Protein AF-A0A2D6G678-F1 (afdb_monomer)

Sequence (281 aa):
MALAVTLPACSANSNGAAYTAGRAMGIPDATLNKGVDDNGKLDPGFGRDLFTDFPDVKPPVHYKREVEDSPGSDAPGAEQSAAPSDLPNEPKGDDAGIGDAPGSKSADLAPEEKIKEQFMNDLAQPGDEADEILLKRPGDWTEDEMAEVMRTEVYRRPDDQIGGFSNDQVTRWHEAAYGAQGRPPPVQPKPGPDLDQPLSGIADALTERSDQRDKRHAVMDLQSSINALPSERGGDGEGFVPTLAVDGDLGPKTRFAVKKAVTGFGLPTLMGTLERQFGYG

pLDDT: mean 72.69, std 20.06, range [30.58, 96.94]

Radius of gyration: 29.6 Å; Cα contacts (8 Å, |Δi|>4): 230; chains: 1; bounding box: 75×71×82 Å

Secondary structure (DSSP, 8-state):
-----PPPP----THHHHHHHHHHTT--HHHHGGGB-TTSPBPTTTTTSTTS-----PPPP-------------------------------------------S-SS--HHHHHHHHHHHHHHS---HHHHHHTS-GGG--HHHHHHHHHSTTTT-TTSHHHHHHHHHHHHHHHHHHTTTSS---PPPPPPP--HHHHHHHHHHHHHHHHHH-HHHHHHHHHHHHHTS-----TT-TT--PPPP-SS---HHHHHHHHHHHHHH-HHHHHHHHHHHHT--

Structure (mmCIF, N/CA/C/O backbone):
data_AF-A0A2D6G678-F1
#
_entry.id   AF-A0A2D6G678-F1
#
loop_
_atom_site.group_PDB
_atom_site.id
_atom_site.type_symbol
_atom_site.label_atom_id
_atom_site.label_alt_id
_atom_site.label_comp_id
_atom_site.label_asym_id
_atom_site.label_entity_id
_atom_site.label_seq_id
_atom_site.pdbx_PDB_ins_code
_atom_site.Cartn_x
_atom_site.Cartn_y
_atom_site.Cartn_z
_atom_site.occupancy
_atom_site.B_iso_or_equiv
_atom_site.auth_seq_id
_atom_site.auth_comp_id
_atom_site.auth_asym_id
_atom_site.auth_atom_id
_atom_site.pdbx_PDB_model_num
ATOM 1 N N . MET A 1 1 ? -52.872 21.459 -31.369 1.00 38.72 1 MET A N 1
ATOM 2 C CA . MET A 1 1 ? -51.512 21.976 -31.110 1.00 38.72 1 MET A CA 1
ATOM 3 C C . MET A 1 1 ? -50.657 20.801 -30.676 1.00 38.72 1 MET A C 1
ATOM 5 O O . MET A 1 1 ? -50.936 20.242 -29.627 1.00 38.72 1 MET A O 1
ATOM 9 N N . ALA A 1 2 ? -49.713 20.371 -31.512 1.00 31.39 2 ALA A N 1
ATOM 10 C CA . ALA A 1 2 ? -48.783 19.283 -31.217 1.00 31.39 2 ALA A CA 1
ATOM 11 C C . ALA A 1 2 ? -47.360 19.860 -31.229 1.00 31.39 2 ALA A C 1
ATOM 13 O O . ALA A 1 2 ? -46.981 20.518 -32.196 1.00 31.39 2 ALA A O 1
ATOM 14 N N . LEU A 1 3 ? -46.621 19.665 -30.137 1.00 37.38 3 LEU A N 1
ATOM 15 C CA . LEU A 1 3 ? -45.225 20.071 -29.981 1.00 37.38 3 LEU A CA 1
ATOM 16 C C . LEU A 1 3 ? -44.331 18.902 -30.404 1.00 37.38 3 LEU A C 1
ATOM 18 O O . LEU A 1 3 ? -44.379 17.835 -29.797 1.00 37.38 3 LEU A O 1
ATOM 22 N N . ALA A 1 4 ? -43.541 19.107 -31.456 1.00 32.69 4 ALA A N 1
ATOM 23 C CA . ALA A 1 4 ? -42.479 18.199 -31.866 1.00 32.69 4 ALA A CA 1
ATOM 24 C C . ALA A 1 4 ? -41.212 18.513 -31.057 1.00 32.69 4 ALA A C 1
ATOM 26 O O . ALA A 1 4 ? -40.761 19.658 -31.034 1.00 32.69 4 ALA A O 1
ATOM 27 N N . VAL A 1 5 ? -40.653 17.500 -30.395 1.00 34.28 5 VAL A N 1
ATOM 28 C CA . VAL A 1 5 ? -39.354 17.566 -29.714 1.00 34.28 5 VAL A CA 1
ATOM 29 C C . VAL A 1 5 ? -38.345 16.820 -30.579 1.00 34.28 5 VAL A C 1
ATOM 31 O O . VAL A 1 5 ? -38.478 15.618 -30.799 1.00 34.28 5 VAL A O 1
ATOM 34 N N . THR A 1 6 ? -37.352 17.544 -31.086 1.00 36.69 6 THR A N 1
ATOM 35 C CA . THR A 1 6 ? -36.230 17.000 -31.859 1.00 36.69 6 THR A CA 1
ATOM 36 C C . THR A 1 6 ? -35.061 16.747 -30.906 1.00 36.69 6 THR A C 1
ATOM 38 O O . THR A 1 6 ? -34.632 17.668 -30.214 1.00 36.69 6 THR A O 1
ATOM 41 N N . LEU A 1 7 ? -34.539 15.518 -30.859 1.00 31.36 7 LEU A N 1
ATOM 42 C CA . LEU A 1 7 ? -33.310 15.184 -30.126 1.00 31.36 7 LEU A CA 1
ATOM 43 C C . LEU A 1 7 ? -32.080 15.321 -31.047 1.00 31.36 7 LEU A C 1
ATOM 45 O O . LEU A 1 7 ? -32.184 14.987 -32.230 1.00 31.36 7 LEU A O 1
ATOM 49 N N . PRO A 1 8 ? -30.918 15.780 -30.543 1.00 35.69 8 PRO A N 1
ATOM 50 C CA . PRO A 1 8 ? -29.692 15.856 -31.329 1.00 35.69 8 PRO A CA 1
ATOM 51 C C . PRO A 1 8 ? -29.017 14.482 -31.461 1.00 35.69 8 PRO A C 1
ATOM 53 O O . PRO A 1 8 ? -28.915 13.723 -30.498 1.00 35.69 8 PRO A O 1
ATOM 56 N N . ALA A 1 9 ? -28.522 14.181 -32.662 1.00 36.12 9 ALA A N 1
ATOM 57 C CA . ALA A 1 9 ? -27.697 13.010 -32.936 1.00 36.12 9 ALA A CA 1
ATOM 58 C C . ALA A 1 9 ? -26.248 13.255 -32.476 1.00 36.12 9 ALA A C 1
ATOM 60 O O . ALA A 1 9 ? -25.588 14.179 -32.951 1.00 36.12 9 ALA A O 1
ATOM 61 N N . CYS A 1 10 ? -25.734 12.412 -31.578 1.00 30.58 10 CYS A N 1
ATOM 62 C CA . CYS A 1 10 ? -24.304 12.342 -31.280 1.00 30.58 10 CYS A CA 1
ATOM 63 C C . CYS A 1 10 ? -23.575 11.630 -32.432 1.00 30.58 10 CYS A C 1
ATOM 65 O O . CYS A 1 10 ? -23.729 10.427 -32.625 1.00 30.58 10 CYS A O 1
ATOM 67 N N . SER A 1 11 ? -22.772 12.376 -33.190 1.00 37.56 11 SER A N 1
ATOM 68 C CA . SER A 1 11 ? -21.816 11.841 -34.165 1.00 37.56 11 SER A CA 1
ATOM 69 C C . SER A 1 11 ? -20.514 11.484 -33.443 1.00 37.56 11 SER A C 1
ATOM 71 O O . SER A 1 11 ? -19.771 12.378 -33.040 1.00 37.56 11 SER A O 1
ATOM 73 N N . ALA A 1 12 ? -20.224 10.193 -33.271 1.00 43.66 12 ALA A N 1
ATOM 74 C CA . ALA A 1 12 ? -18.926 9.737 -32.776 1.00 43.66 12 ALA A CA 1
ATOM 75 C C . ALA A 1 12 ? -17.840 10.020 -33.831 1.00 43.66 12 ALA A C 1
ATOM 77 O O . ALA A 1 12 ? -17.931 9.567 -34.970 1.00 43.66 12 ALA A O 1
ATOM 78 N N . ASN A 1 13 ? -16.828 10.804 -33.457 1.00 45.62 13 ASN A N 1
ATOM 79 C CA . ASN A 1 13 ? -15.731 11.197 -34.336 1.00 45.62 13 ASN A CA 1
ATOM 80 C C . ASN A 1 13 ? -14.738 10.028 -34.494 1.00 45.62 13 ASN A C 1
ATOM 82 O O . ASN A 1 13 ? -13.896 9.793 -33.628 1.00 45.62 13 ASN A O 1
ATOM 86 N N . SER A 1 14 ? -14.842 9.285 -35.597 1.00 48.31 14 SER A N 1
ATOM 87 C CA . SER A 1 14 ? -14.018 8.108 -35.926 1.00 48.31 14 SER A CA 1
ATOM 88 C C . SER A 1 14 ? -12.518 8.399 -36.072 1.00 48.31 14 SER A C 1
ATOM 90 O O . SER A 1 14 ? -11.710 7.473 -36.069 1.00 48.31 14 SER A O 1
ATOM 92 N N . ASN A 1 15 ? -12.127 9.672 -36.169 1.00 52.91 15 ASN A N 1
ATOM 93 C CA . ASN A 1 15 ? -10.742 10.074 -36.422 1.00 52.91 15 ASN A CA 1
ATOM 94 C C . ASN A 1 15 ? -9.839 9.932 -35.185 1.00 52.91 15 ASN A C 1
ATOM 96 O O . ASN A 1 15 ? -8.632 9.748 -35.327 1.00 52.91 15 ASN A O 1
ATOM 100 N N . GLY A 1 16 ? -10.410 9.955 -33.973 1.00 55.78 16 GLY A N 1
ATOM 101 C CA . GLY A 1 16 ? -9.638 9.791 -32.736 1.00 55.78 16 GLY A CA 1
ATOM 102 C C . GLY A 1 16 ? -9.052 8.385 -32.583 1.00 55.78 16 GLY A C 1
ATOM 103 O O . GLY A 1 16 ? -7.885 8.239 -32.235 1.00 55.78 16 GLY A O 1
ATOM 104 N N . ALA A 1 17 ? -9.826 7.350 -32.921 1.00 55.97 17 ALA A N 1
ATOM 105 C CA . ALA A 1 17 ? -9.429 5.957 -32.711 1.00 55.97 17 ALA A CA 1
ATOM 106 C C . ALA A 1 17 ? -8.223 5.536 -33.572 1.00 55.97 17 ALA A C 1
ATOM 108 O O . ALA A 1 17 ? -7.348 4.813 -33.097 1.00 55.97 17 ALA A O 1
ATOM 109 N N . ALA A 1 18 ? -8.142 6.023 -34.815 1.00 59.16 18 ALA A N 1
ATOM 110 C CA . ALA A 1 18 ? -7.024 5.726 -35.712 1.00 59.16 18 ALA A CA 1
ATOM 111 C C . ALA A 1 18 ? -5.713 6.378 -35.238 1.00 59.16 18 ALA A C 1
ATOM 113 O O . ALA A 1 18 ? -4.657 5.747 -35.284 1.00 59.16 18 ALA A O 1
ATOM 114 N N . TYR A 1 19 ? -5.786 7.607 -34.714 1.00 63.94 19 TYR A N 1
ATOM 115 C CA . TYR A 1 19 ? -4.624 8.307 -34.163 1.00 63.94 19 TYR A CA 1
ATOM 116 C C . TYR A 1 19 ? -4.101 7.614 -32.896 1.00 63.94 19 TYR A C 1
ATOM 118 O O . TYR A 1 19 ? -2.897 7.397 -32.748 1.00 63.94 19 TYR A O 1
ATOM 126 N N . THR A 1 20 ? -5.004 7.197 -32.001 1.00 63.66 20 THR A N 1
ATOM 127 C CA . THR A 1 20 ? -4.637 6.469 -30.777 1.00 63.66 20 THR A CA 1
ATOM 128 C C . THR A 1 20 ? -3.994 5.115 -31.089 1.00 63.66 20 THR A C 1
ATOM 130 O O . THR A 1 20 ? -2.982 4.772 -30.481 1.00 63.66 20 THR A O 1
ATOM 133 N N . ALA A 1 21 ? -4.517 4.375 -32.074 1.00 61.03 21 ALA A N 1
ATOM 134 C CA . ALA A 1 21 ? -3.940 3.100 -32.504 1.00 61.03 21 ALA A CA 1
ATOM 135 C C . ALA A 1 21 ? -2.549 3.268 -33.145 1.00 61.03 21 ALA A C 1
ATOM 137 O O . ALA A 1 21 ? -1.639 2.499 -32.845 1.00 61.03 21 ALA A O 1
ATOM 138 N N . GLY A 1 22 ? -2.351 4.296 -33.979 1.00 64.75 22 GLY A N 1
ATOM 139 C CA . GLY A 1 22 ? -1.050 4.587 -34.593 1.00 64.75 22 GLY A CA 1
ATOM 140 C C . GLY A 1 22 ? 0.033 4.934 -33.568 1.00 64.75 22 GLY A C 1
ATOM 141 O O . GLY A 1 22 ? 1.159 4.442 -33.660 1.00 64.75 22 GLY A O 1
ATOM 142 N N . ARG A 1 23 ? -0.327 5.707 -32.536 1.00 66.31 23 ARG A N 1
ATOM 143 C CA . ARG A 1 23 ? 0.578 6.046 -31.430 1.00 66.31 23 ARG A CA 1
ATOM 144 C C . ARG A 1 23 ? 0.931 4.828 -30.570 1.00 66.31 23 ARG A C 1
ATOM 146 O O . ARG A 1 23 ? 2.084 4.685 -30.178 1.00 66.31 23 ARG A O 1
ATOM 153 N N . ALA A 1 24 ? -0.025 3.927 -30.334 1.00 62.06 24 ALA A N 1
ATOM 154 C CA . ALA A 1 24 ? 0.215 2.673 -29.615 1.00 62.06 24 ALA A CA 1
ATOM 155 C C . ALA A 1 24 ? 1.164 1.715 -30.366 1.00 62.06 24 ALA A C 1
ATOM 157 O O . ALA A 1 24 ? 1.817 0.888 -29.740 1.00 62.06 24 ALA A O 1
ATOM 158 N N . MET A 1 25 ? 1.282 1.850 -31.693 1.00 64.19 25 MET A N 1
ATOM 159 C CA . MET A 1 25 ? 2.209 1.072 -32.528 1.00 64.19 25 MET A CA 1
ATOM 160 C C . MET A 1 25 ? 3.576 1.753 -32.738 1.00 64.19 25 MET A C 1
ATOM 162 O O . MET A 1 25 ? 4.375 1.283 -33.544 1.00 64.19 25 MET A O 1
ATOM 166 N N . GLY A 1 26 ? 3.860 2.864 -32.044 1.00 64.31 26 GLY A N 1
ATOM 167 C CA . GLY A 1 26 ? 5.152 3.558 -32.128 1.00 64.31 26 GLY A CA 1
ATOM 168 C C . GLY A 1 26 ? 5.381 4.334 -33.430 1.00 64.31 26 GLY A C 1
ATOM 169 O O . GLY A 1 26 ? 6.523 4.656 -33.758 1.00 64.31 26 GLY A O 1
ATOM 170 N N . ILE A 1 27 ? 4.321 4.647 -34.185 1.00 65.25 27 ILE A N 1
ATOM 171 C CA . ILE A 1 27 ? 4.431 5.454 -35.406 1.00 65.25 27 ILE A CA 1
ATOM 172 C C . ILE A 1 27 ? 4.728 6.913 -35.007 1.00 65.25 27 ILE A C 1
ATOM 174 O O . ILE A 1 27 ? 3.962 7.487 -34.230 1.00 65.25 27 ILE A O 1
ATOM 178 N N . PRO A 1 28 ? 5.800 7.548 -35.525 1.00 70.31 28 PRO A N 1
ATOM 179 C CA . PRO A 1 28 ? 6.126 8.936 -35.199 1.00 70.31 28 PRO A CA 1
ATOM 180 C C . PRO A 1 28 ? 4.985 9.899 -35.563 1.00 70.31 28 PRO A C 1
ATOM 182 O O . PRO A 1 28 ? 4.409 9.788 -36.647 1.00 70.31 28 PRO A O 1
ATOM 185 N N . ASP A 1 29 ? 4.715 10.904 -34.721 1.00 65.19 29 ASP A N 1
ATOM 186 C CA . ASP A 1 29 ? 3.636 11.893 -34.937 1.00 65.19 29 ASP A CA 1
ATOM 187 C C . ASP A 1 29 ? 3.754 12.627 -36.289 1.00 65.19 29 ASP A C 1
ATOM 189 O O . ASP A 1 29 ? 2.755 12.948 -36.935 1.00 65.19 29 ASP A O 1
ATOM 193 N N . ALA A 1 30 ? 4.982 12.835 -36.778 1.00 66.94 30 ALA A N 1
ATOM 194 C CA . ALA A 1 30 ? 5.241 13.433 -38.090 1.00 66.94 30 ALA A CA 1
ATOM 195 C C . ALA A 1 30 ? 4.726 12.576 -39.264 1.00 66.94 30 ALA A C 1
ATOM 197 O O . ALA A 1 30 ? 4.473 13.102 -40.347 1.00 66.94 30 ALA A O 1
ATOM 198 N N . THR A 1 31 ? 4.572 11.267 -39.060 1.00 66.56 31 THR A N 1
ATOM 199 C CA . THR A 1 31 ? 4.030 10.324 -40.044 1.00 66.56 31 THR A CA 1
ATOM 200 C C . THR A 1 31 ? 2.507 10.264 -39.953 1.00 66.56 31 THR A C 1
ATOM 202 O O . THR A 1 31 ? 1.848 10.207 -40.984 1.00 66.56 31 THR A O 1
ATOM 205 N N . LEU A 1 32 ? 1.932 10.367 -38.748 1.00 62.81 32 LEU A N 1
ATOM 206 C CA . LEU A 1 32 ? 0.476 10.403 -38.547 1.00 62.81 32 LEU A CA 1
ATOM 207 C C . LEU A 1 32 ? -0.163 11.677 -39.127 1.00 62.81 32 LEU A C 1
ATOM 209 O O . LEU A 1 32 ? -1.260 11.619 -39.677 1.00 62.81 32 LEU A O 1
ATOM 213 N N . ASN A 1 33 ? 0.551 12.807 -39.092 1.00 63.34 33 ASN A N 1
ATOM 214 C CA . ASN A 1 33 ? 0.067 14.082 -39.633 1.00 63.34 33 ASN A CA 1
ATOM 215 C C . ASN A 1 33 ? 0.183 14.219 -41.161 1.00 63.34 33 ASN A C 1
ATOM 217 O O . ASN A 1 33 ? -0.388 15.146 -41.725 1.00 63.34 33 ASN A O 1
ATOM 221 N N . LYS A 1 34 ? 0.887 13.315 -41.857 1.00 66.56 34 LYS A N 1
ATOM 222 C CA . LYS A 1 34 ? 0.997 13.360 -43.329 1.00 66.56 34 LYS A CA 1
ATOM 223 C C . LYS A 1 34 ? -0.244 12.844 -44.060 1.00 66.56 34 LYS A C 1
ATOM 225 O O . LYS A 1 34 ? -0.344 13.042 -45.265 1.00 66.56 34 LYS A O 1
ATOM 230 N N . GLY A 1 35 ? -1.155 12.177 -43.353 1.00 60.53 35 GLY A N 1
ATOM 231 C CA . GLY A 1 35 ? -2.362 11.589 -43.936 1.00 60.53 35 GLY A CA 1
ATOM 232 C C . GLY A 1 35 ? -3.621 12.426 -43.770 1.00 60.53 35 GLY A C 1
ATOM 233 O O . GLY A 1 35 ? -4.685 11.958 -44.159 1.00 60.53 35 GLY A O 1
ATOM 234 N N . VAL A 1 36 ? -3.530 13.614 -43.170 1.00 68.25 36 VAL A N 1
ATOM 235 C CA . VAL A 1 36 ? -4.676 14.480 -42.875 1.00 68.25 36 VAL A CA 1
ATOM 236 C C . VAL A 1 36 ? -4.576 15.724 -43.753 1.00 68.25 36 VAL A C 1
ATOM 238 O O . VAL A 1 36 ? -3.570 16.427 -43.702 1.00 68.25 36 VAL A O 1
ATOM 241 N N . ASP A 1 37 ? -5.589 15.973 -44.583 1.00 74.94 37 ASP A N 1
ATOM 242 C CA . ASP A 1 37 ? -5.651 17.179 -45.410 1.00 74.94 37 ASP A CA 1
ATOM 243 C C . ASP A 1 37 ? -5.859 18.447 -44.558 1.00 74.94 37 ASP A C 1
ATOM 245 O O . ASP A 1 37 ? -6.174 18.384 -43.366 1.00 74.94 37 ASP A O 1
ATOM 249 N N . ASP A 1 38 ? -5.737 19.622 -45.180 1.00 73.62 38 ASP A N 1
ATOM 250 C CA . ASP A 1 38 ? -5.915 20.922 -44.509 1.00 73.62 38 ASP A CA 1
ATOM 251 C C . ASP A 1 38 ? -7.322 21.115 -43.896 1.00 73.62 38 ASP A C 1
ATOM 253 O O . ASP A 1 38 ? -7.557 22.069 -43.153 1.00 73.62 38 ASP A O 1
ATOM 257 N N . ASN A 1 39 ? -8.270 20.211 -44.180 1.00 69.00 39 ASN A N 1
ATOM 258 C CA . ASN A 1 39 ? -9.626 20.206 -43.635 1.00 69.00 39 ASN A CA 1
ATOM 259 C C . ASN A 1 39 ? -9.836 19.139 -42.544 1.00 69.00 39 ASN A C 1
ATOM 261 O O . ASN A 1 39 ? -10.973 18.920 -42.113 1.00 69.00 39 ASN A O 1
ATOM 265 N N . GLY A 1 40 ? -8.778 18.464 -42.087 1.00 69.75 40 GLY A N 1
ATOM 266 C CA . GLY A 1 40 ? -8.872 17.455 -41.035 1.00 69.75 40 GLY A CA 1
ATOM 267 C C . GLY A 1 40 ? -9.424 16.103 -41.504 1.00 69.75 40 GLY A C 1
ATOM 268 O O . GLY A 1 40 ? -9.836 15.297 -40.663 1.00 69.75 40 GLY A O 1
ATOM 269 N N . LYS A 1 41 ? -9.480 15.840 -42.817 1.00 66.38 41 LYS A N 1
ATOM 270 C CA . LYS A 1 41 ? -9.926 14.554 -43.369 1.00 66.38 41 LYS A CA 1
ATOM 271 C C . LYS A 1 41 ? -8.739 13.673 -43.731 1.00 66.38 41 LYS A C 1
ATOM 273 O O . LYS A 1 41 ? -7.777 14.121 -44.343 1.00 66.38 41 LYS A O 1
ATOM 278 N N . LEU A 1 42 ? -8.844 12.398 -43.363 1.00 60.94 42 LEU A N 1
ATOM 279 C CA . LEU A 1 42 ? -7.873 11.381 -43.749 1.00 60.94 42 LEU A CA 1
ATOM 280 C C . LEU A 1 42 ? -7.946 11.133 -45.261 1.00 60.94 42 LEU A C 1
ATOM 282 O O . LEU A 1 42 ? -9.030 10.864 -45.787 1.00 60.94 42 LEU A O 1
ATOM 286 N N . ASP A 1 43 ? -6.802 11.203 -45.940 1.00 66.88 43 ASP A N 1
ATOM 287 C CA . ASP A 1 43 ? -6.674 10.825 -47.345 1.00 66.88 43 ASP A CA 1
ATOM 288 C C . ASP A 1 43 ? -6.986 9.318 -47.489 1.00 66.88 43 ASP A C 1
ATOM 290 O O . ASP A 1 43 ? -6.315 8.485 -46.865 1.00 66.88 43 ASP A O 1
ATOM 294 N N . PRO A 1 44 ? -7.993 8.921 -48.292 1.00 61.06 44 PRO A N 1
ATOM 295 C CA . PRO A 1 44 ? -8.363 7.518 -48.475 1.00 61.06 44 PRO A CA 1
ATOM 296 C C . PRO A 1 44 ? -7.254 6.651 -49.108 1.00 61.06 44 PRO A C 1
ATOM 298 O O . PRO A 1 44 ? -7.382 5.426 -49.118 1.00 61.06 44 PRO A O 1
ATOM 301 N N . GLY A 1 45 ? -6.168 7.245 -49.619 1.00 59.66 45 GLY A N 1
ATOM 302 C CA . GLY A 1 45 ? -4.988 6.538 -50.123 1.00 59.66 45 GLY A CA 1
ATOM 303 C C . GLY A 1 45 ? -3.950 6.146 -49.062 1.00 59.66 45 GLY A C 1
ATOM 304 O O . GLY A 1 45 ? -3.134 5.261 -49.317 1.00 59.66 45 GLY A O 1
ATOM 305 N N . PHE A 1 46 ? -3.995 6.727 -47.856 1.00 61.69 46 PHE A N 1
ATOM 306 C CA . PHE A 1 46 ? -2.878 6.691 -46.896 1.00 61.69 46 PHE A CA 1
ATOM 307 C C . PHE A 1 46 ? -2.546 5.293 -46.323 1.00 61.69 46 PHE A C 1
ATOM 309 O O . PHE A 1 46 ? -1.483 5.089 -45.747 1.00 61.69 46 PHE A O 1
ATOM 316 N N . GLY A 1 47 ? -3.422 4.297 -46.502 1.00 54.84 47 GLY A N 1
ATOM 317 C CA . GLY A 1 47 ? -3.211 2.929 -46.010 1.00 54.84 47 GLY A CA 1
ATOM 318 C C . GLY A 1 47 ? -2.565 1.945 -46.995 1.00 54.84 47 GLY A C 1
ATOM 319 O O . GLY A 1 47 ? -2.174 0.861 -46.568 1.00 54.84 47 GLY A O 1
ATOM 320 N N . ARG A 1 48 ? -2.471 2.262 -48.298 1.00 52.12 48 ARG A N 1
ATOM 321 C CA . ARG A 1 48 ? -1.990 1.287 -49.306 1.00 52.12 48 ARG A CA 1
ATOM 322 C C . ARG A 1 48 ? -0.473 1.270 -49.484 1.00 52.12 48 ARG A C 1
ATOM 324 O O . ARG A 1 48 ? 0.059 0.202 -49.767 1.00 52.12 48 ARG A O 1
ATOM 331 N N . ASP A 1 49 ? 0.205 2.387 -49.240 1.00 52.66 49 ASP A N 1
ATOM 332 C CA . ASP A 1 49 ? 1.643 2.514 -49.528 1.00 52.66 49 ASP A CA 1
ATOM 333 C C . ASP A 1 49 ? 2.540 2.212 -48.309 1.00 52.66 49 ASP A C 1
ATOM 335 O O . ASP A 1 49 ? 3.739 1.991 -48.447 1.00 52.66 49 ASP A O 1
ATOM 339 N N . LEU A 1 50 ? 1.964 2.123 -47.103 1.00 55.66 50 LEU A N 1
ATOM 340 C CA . LEU A 1 50 ? 2.698 1.843 -45.857 1.00 55.66 50 LEU A CA 1
ATOM 341 C C . LEU A 1 50 ? 3.152 0.376 -45.711 1.00 55.66 50 LEU A C 1
ATOM 343 O O . LEU A 1 50 ? 3.955 0.074 -44.832 1.00 55.66 50 LEU A O 1
ATOM 347 N N . PHE A 1 51 ? 2.668 -0.529 -46.568 1.00 49.22 51 PHE A N 1
ATOM 348 C CA . PHE A 1 51 ? 2.967 -1.967 -46.502 1.00 49.22 51 PHE A CA 1
ATOM 349 C C . PHE A 1 51 ? 3.820 -2.500 -47.663 1.00 49.22 51 PHE A C 1
ATOM 351 O O . PHE A 1 51 ? 4.159 -3.682 -47.661 1.00 49.22 51 PHE A O 1
ATOM 358 N N . THR A 1 52 ? 4.189 -1.671 -48.644 1.00 48.78 52 THR A N 1
ATOM 359 C CA . THR A 1 52 ? 4.931 -2.123 -49.837 1.00 48.78 52 THR A CA 1
ATOM 360 C C . THR A 1 52 ? 6.448 -1.926 -49.773 1.00 48.78 52 THR A C 1
ATOM 362 O O . THR A 1 52 ? 7.145 -2.543 -50.571 1.00 48.78 52 THR A O 1
ATOM 365 N N . ASP A 1 53 ? 6.973 -1.170 -48.801 1.00 44.12 53 ASP A N 1
ATOM 366 C CA . ASP A 1 53 ? 8.396 -0.774 -48.748 1.00 44.12 53 ASP A CA 1
ATOM 367 C C . ASP A 1 53 ? 9.204 -1.370 -47.574 1.00 44.12 53 ASP A C 1
ATOM 369 O O . ASP A 1 53 ? 10.210 -0.805 -47.149 1.00 44.12 53 ASP A O 1
ATOM 373 N N . PHE A 1 54 ? 8.829 -2.548 -47.063 1.00 47.47 54 PHE A N 1
ATOM 374 C CA . PHE A 1 54 ? 9.698 -3.318 -46.157 1.00 47.47 54 PHE A CA 1
ATOM 375 C C . PHE A 1 54 ? 10.450 -4.422 -46.921 1.00 47.47 54 PHE A C 1
ATOM 377 O O . PHE A 1 54 ? 9.945 -5.545 -47.011 1.00 47.47 54 PHE A O 1
ATOM 384 N N . PRO A 1 55 ? 11.655 -4.171 -47.471 1.00 45.66 55 PRO A N 1
ATOM 385 C CA . PRO A 1 55 ? 12.510 -5.255 -47.929 1.00 45.66 55 PRO A CA 1
ATOM 386 C C . PRO A 1 55 ? 13.074 -6.017 -46.712 1.00 45.66 55 PRO A C 1
ATOM 388 O O . PRO A 1 55 ? 13.607 -5.421 -45.780 1.00 45.66 55 PRO A O 1
ATOM 391 N N . ASP A 1 56 ? 12.963 -7.347 -46.744 1.00 50.22 56 ASP A N 1
ATOM 392 C CA . ASP A 1 56 ? 13.702 -8.308 -45.903 1.00 50.22 56 ASP A CA 1
ATOM 393 C C . ASP A 1 56 ? 13.414 -8.387 -44.388 1.00 50.22 56 ASP A C 1
ATOM 395 O O . ASP A 1 56 ? 14.299 -8.714 -43.592 1.00 50.22 56 ASP A O 1
ATOM 399 N N . VAL A 1 57 ? 12.155 -8.265 -43.955 1.00 40.62 57 VAL A N 1
ATOM 400 C CA . VAL A 1 57 ? 11.767 -8.842 -42.651 1.00 40.62 57 VAL A CA 1
ATOM 401 C C . VAL A 1 57 ? 11.397 -10.312 -42.851 1.00 40.62 57 VAL A C 1
ATOM 403 O O . VAL A 1 57 ? 10.292 -10.644 -43.280 1.00 40.62 57 VAL A O 1
ATOM 406 N N . LYS A 1 58 ? 12.340 -11.219 -42.557 1.00 43.88 58 LYS A N 1
ATOM 407 C CA . LYS A 1 58 ? 12.053 -12.660 -42.482 1.00 43.88 58 LYS A CA 1
ATOM 408 C C . LYS A 1 58 ? 10.913 -12.892 -41.479 1.00 43.88 58 LYS A C 1
ATOM 410 O O . LYS A 1 58 ? 11.030 -12.429 -40.342 1.00 43.88 58 LYS A O 1
ATOM 415 N N . PRO A 1 59 ? 9.846 -13.619 -41.851 1.00 44.97 59 PRO A N 1
ATOM 416 C CA . PRO A 1 59 ? 8.780 -13.934 -40.913 1.00 44.97 59 PRO A CA 1
ATOM 417 C C . PRO A 1 59 ? 9.342 -14.757 -39.742 1.00 44.97 59 PRO A C 1
ATOM 419 O O . PRO A 1 59 ? 10.214 -15.609 -39.959 1.00 44.97 59 PRO A O 1
ATOM 422 N N . PRO A 1 60 ? 8.868 -14.526 -38.506 1.00 43.69 60 PRO A N 1
ATOM 423 C CA . PRO A 1 60 ? 9.269 -15.330 -37.367 1.00 43.69 60 PRO A CA 1
ATOM 424 C C . PRO A 1 60 ? 8.872 -16.788 -37.601 1.00 43.69 60 PRO A C 1
ATOM 426 O O . PRO A 1 60 ? 7.777 -17.109 -38.065 1.00 43.69 60 PRO A O 1
ATOM 429 N N . VAL A 1 61 ? 9.820 -17.668 -37.300 1.00 44.41 61 VAL A N 1
ATOM 430 C CA . VAL A 1 61 ? 9.710 -19.116 -37.428 1.00 44.41 61 VAL A CA 1
ATOM 431 C C . VAL A 1 61 ? 8.494 -19.582 -36.627 1.00 44.41 61 VAL A C 1
ATOM 433 O O . VAL A 1 61 ? 8.444 -19.415 -35.410 1.00 44.41 61 VAL A O 1
ATOM 436 N N . HIS A 1 62 ? 7.503 -20.155 -37.308 1.00 39.16 62 HIS A N 1
ATOM 437 C CA . HIS A 1 62 ? 6.409 -20.861 -36.656 1.00 39.16 62 HIS A CA 1
ATOM 438 C C . HIS A 1 62 ? 6.997 -21.979 -35.786 1.00 39.16 62 HIS A C 1
ATOM 440 O O . HIS A 1 62 ? 7.527 -22.960 -36.313 1.00 39.16 62 HIS A O 1
ATOM 446 N N . TYR A 1 63 ? 6.881 -21.859 -34.462 1.00 37.66 63 TYR A N 1
ATOM 447 C CA . TYR A 1 63 ? 7.034 -23.008 -33.580 1.00 37.66 63 TYR A CA 1
ATOM 448 C C . TYR A 1 63 ? 5.905 -23.988 -33.905 1.00 37.66 63 TYR A C 1
ATOM 450 O O . TYR A 1 63 ? 4.736 -23.753 -33.595 1.00 37.66 63 TYR A O 1
ATOM 458 N N . LYS A 1 64 ? 6.260 -25.083 -34.584 1.00 37.75 64 LYS A N 1
ATOM 459 C CA . LYS A 1 64 ? 5.424 -26.278 -34.658 1.00 37.75 64 LYS A CA 1
ATOM 460 C C . LYS A 1 64 ? 5.231 -26.774 -33.229 1.00 37.75 64 LYS A C 1
ATOM 462 O O . LYS A 1 64 ? 6.166 -27.264 -32.609 1.00 37.75 64 LYS A O 1
ATOM 467 N N . ARG A 1 65 ? 4.016 -26.618 -32.713 1.00 38.97 65 ARG A N 1
ATOM 468 C CA . ARG A 1 65 ? 3.548 -27.342 -31.536 1.00 38.97 65 ARG A CA 1
ATOM 469 C C . ARG A 1 65 ? 3.412 -28.802 -31.960 1.00 38.97 65 ARG A C 1
ATOM 471 O O . ARG A 1 65 ? 2.508 -29.130 -32.725 1.00 38.97 65 ARG A O 1
ATOM 478 N N . GLU A 1 66 ? 4.355 -29.638 -31.546 1.00 41.50 66 GLU A N 1
ATOM 479 C CA . GLU A 1 66 ? 4.194 -31.086 -31.611 1.00 41.50 66 GLU A CA 1
ATOM 480 C C . GLU A 1 66 ? 3.020 -31.445 -30.695 1.00 41.50 66 GLU A C 1
ATOM 482 O O . GLU A 1 66 ? 3.013 -31.152 -29.500 1.00 41.50 66 GLU A O 1
ATOM 487 N N . VAL A 1 67 ? 1.954 -31.948 -31.312 1.00 42.41 67 VAL A N 1
ATOM 488 C CA . VAL A 1 67 ? 0.815 -32.543 -30.626 1.00 42.41 67 VAL A CA 1
ATOM 489 C C . VAL A 1 67 ? 1.239 -33.980 -30.363 1.00 42.41 67 VAL A C 1
ATOM 491 O O . VAL A 1 67 ? 1.222 -34.794 -31.282 1.00 42.41 67 VAL A O 1
ATOM 494 N N . GLU A 1 68 ? 1.706 -34.267 -29.151 1.00 46.94 68 GLU A N 1
ATOM 495 C CA . GLU A 1 68 ? 1.890 -35.648 -28.716 1.00 46.94 68 GLU A CA 1
ATOM 496 C C . GLU A 1 68 ? 0.520 -36.259 -28.408 1.00 46.94 68 GLU A C 1
ATOM 498 O O . GLU A 1 68 ? -0.245 -35.770 -27.571 1.00 46.94 68 GLU A O 1
ATOM 503 N N . ASP A 1 69 ? 0.224 -37.324 -29.149 1.00 42.66 69 ASP A N 1
ATOM 504 C CA . ASP A 1 69 ? -0.903 -38.226 -28.971 1.00 42.66 69 ASP A CA 1
ATOM 505 C C . ASP A 1 69 ? -0.947 -38.770 -27.534 1.00 42.66 69 ASP A C 1
ATOM 507 O O . ASP A 1 69 ? -0.072 -39.524 -27.110 1.00 42.66 69 ASP A O 1
ATOM 511 N N . SER A 1 70 ? -2.008 -38.442 -26.791 1.00 42.28 70 SER A N 1
ATOM 512 C CA . SER A 1 70 ? -2.388 -39.191 -25.588 1.00 42.28 70 SER A CA 1
ATOM 513 C C . SER A 1 70 ? -3.379 -40.294 -25.977 1.00 42.28 70 SER A C 1
ATOM 515 O O . SER A 1 70 ? -4.485 -39.973 -26.423 1.00 42.28 70 SER A O 1
ATOM 517 N N . PRO A 1 71 ? -3.029 -41.586 -25.829 1.00 51.31 71 PRO A N 1
ATOM 518 C CA . PRO A 1 71 ? -3.967 -42.678 -26.043 1.00 51.31 71 PRO A CA 1
ATOM 519 C C . PRO A 1 71 ? -4.957 -42.762 -24.875 1.00 51.31 71 PRO A C 1
ATOM 521 O O . PRO A 1 71 ? -4.619 -42.512 -23.719 1.00 51.31 71 PRO A O 1
ATOM 524 N N . GLY A 1 72 ? -6.205 -43.067 -25.222 1.00 39.78 72 GLY A N 1
ATOM 525 C CA . GLY A 1 72 ? -7.348 -43.002 -24.326 1.00 39.78 72 GLY A CA 1
ATOM 526 C C . GLY A 1 72 ? -7.548 -44.196 -23.395 1.00 39.78 72 GLY A C 1
ATOM 527 O O . GLY A 1 72 ? -6.832 -45.191 -23.447 1.00 39.78 72 GLY A O 1
ATOM 528 N N . SER A 1 73 ? -8.640 -44.039 -22.642 1.00 45.09 73 SER A N 1
ATOM 529 C CA . SER A 1 73 ? -9.516 -45.066 -22.065 1.00 45.09 73 SER A CA 1
ATOM 530 C C . SER A 1 73 ? -8.936 -45.946 -20.957 1.00 45.09 73 SER A C 1
ATOM 532 O O . SER A 1 73 ? -8.093 -46.795 -21.196 1.00 45.09 73 SER A O 1
ATOM 534 N N . ASP A 1 74 ? -9.466 -45.804 -19.739 1.00 40.09 74 ASP A N 1
ATOM 535 C CA . ASP A 1 74 ? -10.424 -46.783 -19.199 1.00 40.09 74 ASP A CA 1
ATOM 536 C C . ASP A 1 74 ? -10.830 -46.422 -17.761 1.00 40.09 74 ASP A C 1
ATOM 538 O O . ASP A 1 74 ? -10.006 -46.285 -16.859 1.00 40.09 74 ASP A O 1
ATOM 542 N N . ALA A 1 75 ? -12.140 -46.288 -17.552 1.00 44.44 75 ALA A N 1
ATOM 543 C CA . ALA A 1 75 ? -12.765 -46.423 -16.240 1.00 44.44 75 ALA A CA 1
ATOM 544 C C . ALA A 1 75 ? -13.086 -47.909 -16.011 1.00 44.44 75 ALA A C 1
ATOM 546 O O . ALA A 1 75 ? -13.468 -48.604 -16.954 1.00 44.44 75 ALA A O 1
ATOM 547 N N . PRO A 1 76 ? -13.022 -48.392 -14.762 1.00 51.69 76 PRO A N 1
ATOM 548 C CA . PRO A 1 76 ? -14.282 -48.798 -14.141 1.00 51.69 76 PRO A CA 1
ATOM 549 C C . PRO A 1 76 ? -14.372 -48.456 -12.647 1.00 51.69 76 PRO A C 1
ATOM 551 O O . PRO A 1 76 ? -13.379 -48.228 -11.961 1.00 51.69 76 PRO A O 1
ATOM 554 N N . GLY A 1 77 ? -15.614 -48.392 -12.165 1.00 42.84 77 GLY A N 1
ATOM 555 C CA . GLY A 1 77 ? -15.971 -47.974 -10.815 1.00 42.84 77 GLY A CA 1
ATOM 556 C C . GLY A 1 77 ? -15.738 -48.997 -9.698 1.00 42.84 77 GLY A C 1
ATOM 557 O O . GLY A 1 77 ? -15.492 -50.176 -9.928 1.00 42.84 77 GLY A O 1
ATOM 558 N N . ALA A 1 78 ? -15.898 -48.491 -8.477 1.00 45.09 78 ALA A N 1
ATOM 559 C CA . ALA A 1 78 ? -16.224 -49.190 -7.232 1.00 45.09 78 ALA A CA 1
ATOM 560 C C . ALA A 1 78 ? -16.878 -48.116 -6.336 1.00 45.09 78 ALA A C 1
ATOM 562 O O . ALA A 1 78 ? -16.308 -47.048 -6.138 1.00 45.09 78 ALA A O 1
ATOM 563 N N . GLU A 1 79 ? -18.187 -48.142 -6.101 1.00 40.09 79 GLU A N 1
ATOM 564 C CA . GLU A 1 79 ? -18.882 -48.865 -5.026 1.00 40.09 79 GLU A CA 1
ATOM 565 C C . GLU A 1 79 ? -18.351 -48.624 -3.597 1.00 40.09 79 GLU A C 1
ATOM 567 O O . GLU A 1 79 ? -17.274 -49.071 -3.227 1.00 40.09 79 GLU A O 1
ATOM 572 N N . GLN A 1 80 ? -19.232 -47.984 -2.811 1.00 44.53 80 GLN A N 1
ATOM 573 C CA . GLN A 1 80 ? -19.562 -48.221 -1.396 1.00 44.53 80 GLN A CA 1
ATOM 574 C C . GLN A 1 80 ? -18.472 -48.055 -0.318 1.00 44.53 80 GLN A C 1
ATOM 576 O O . GLN A 1 80 ? -17.598 -48.896 -0.167 1.00 44.53 80 GLN A O 1
ATOM 581 N N . SER A 1 81 ? -18.673 -47.112 0.613 1.00 46.22 81 SER A N 1
ATOM 582 C CA . SER A 1 81 ? -19.191 -47.440 1.961 1.00 46.22 81 SER A CA 1
ATOM 583 C C . SER A 1 81 ? -19.127 -46.272 2.949 1.00 46.22 81 SER A C 1
ATOM 585 O O . SER A 1 81 ? -18.350 -45.333 2.820 1.00 46.22 81 SER A O 1
ATOM 587 N N . ALA A 1 82 ? -20.022 -46.364 3.927 1.00 39.62 82 ALA A N 1
ATOM 588 C CA . ALA A 1 82 ? -20.394 -45.381 4.927 1.00 39.62 82 ALA A CA 1
ATOM 589 C C . ALA A 1 82 ? -19.433 -45.272 6.131 1.00 39.62 82 ALA A C 1
ATOM 591 O O . ALA A 1 82 ? -19.002 -46.292 6.650 1.00 39.62 82 ALA A O 1
ATOM 592 N N . ALA A 1 83 ? -19.268 -44.029 6.611 1.00 50.09 83 ALA A N 1
ATOM 593 C CA . ALA A 1 83 ? -19.323 -43.552 8.011 1.00 50.09 83 ALA A CA 1
ATOM 594 C C . ALA A 1 83 ? -18.452 -44.251 9.110 1.00 50.09 83 ALA A C 1
ATOM 596 O O . ALA A 1 83 ? -17.591 -45.062 8.803 1.00 50.09 83 ALA A O 1
ATOM 597 N N . PRO A 1 84 ? -18.539 -43.831 10.391 1.00 60.19 84 PRO A N 1
ATOM 598 C CA . PRO A 1 84 ? -17.591 -42.923 11.044 1.00 60.19 84 PRO A CA 1
ATOM 599 C C . PRO A 1 84 ? -16.820 -43.585 12.209 1.00 60.19 84 PRO A C 1
ATOM 601 O O . PRO A 1 84 ? -17.238 -44.604 12.753 1.00 60.19 84 PRO A O 1
ATOM 604 N N . SER A 1 85 ? -15.704 -42.998 12.643 1.00 49.16 85 SER A N 1
ATOM 605 C CA . SER A 1 85 ? -15.039 -43.311 13.926 1.00 49.16 85 SER A CA 1
ATOM 606 C C . SER A 1 85 ? -14.224 -42.075 14.327 1.00 49.16 85 SER A C 1
ATOM 608 O O . SER A 1 85 ? -13.318 -41.686 13.599 1.00 49.16 85 SER A O 1
ATOM 610 N N . ASP A 1 86 ? -14.655 -41.263 15.294 1.00 49.62 86 ASP A N 1
ATOM 611 C CA . ASP A 1 86 ? -14.473 -41.471 16.740 1.00 49.62 86 ASP A CA 1
ATOM 612 C C . ASP A 1 86 ? -13.098 -42.051 17.090 1.00 49.62 86 ASP A C 1
ATOM 614 O O . ASP A 1 86 ? -12.895 -43.265 17.113 1.00 49.62 86 ASP A O 1
ATOM 618 N N . LEU A 1 87 ? -12.161 -41.152 17.403 1.00 50.88 87 LEU A N 1
ATOM 619 C CA . LEU A 1 87 ? -10.973 -41.456 18.191 1.00 50.88 87 LEU A CA 1
ATOM 620 C C . LEU A 1 87 ? -10.785 -40.399 19.296 1.00 50.88 87 LEU A C 1
ATOM 622 O O . LEU A 1 87 ? -11.225 -39.259 19.138 1.00 50.88 87 LEU A O 1
ATOM 626 N N . PRO A 1 88 ? -10.196 -40.797 20.437 1.00 55.72 88 PRO 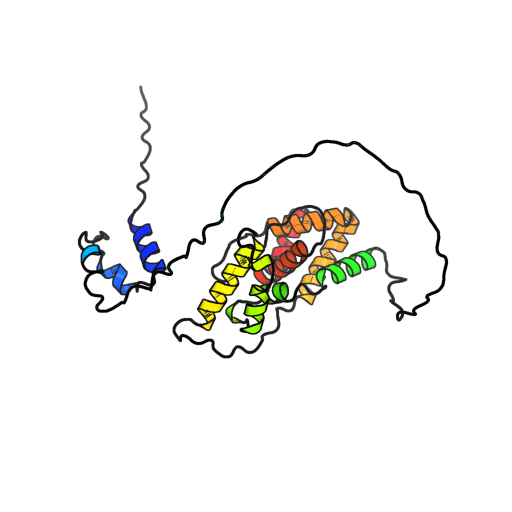A N 1
ATOM 627 C CA . PRO A 1 88 ? -10.481 -40.220 21.742 1.00 55.72 88 PRO A CA 1
ATOM 628 C C . PRO A 1 88 ? -9.475 -39.160 22.213 1.00 55.72 88 PRO A C 1
ATOM 630 O O . PRO A 1 88 ? -8.366 -39.031 21.701 1.00 55.72 88 PRO A O 1
ATOM 633 N N . ASN A 1 89 ? -9.914 -38.452 23.256 1.00 45.09 89 ASN A N 1
ATOM 634 C CA . ASN A 1 89 ? -9.190 -37.514 24.115 1.00 45.09 89 ASN A CA 1
ATOM 635 C C . ASN A 1 89 ? -7.788 -37.957 24.585 1.00 45.09 89 ASN A C 1
ATOM 637 O O . ASN A 1 89 ? -7.620 -39.090 25.027 1.00 45.09 89 ASN A O 1
ATOM 641 N N . GLU A 1 90 ? -6.905 -36.946 24.634 1.00 45.66 90 GLU A N 1
ATOM 642 C CA . GLU A 1 90 ? -5.802 -36.650 25.580 1.00 45.66 90 GLU A CA 1
ATOM 643 C C . GLU A 1 90 ? -4.667 -37.681 25.800 1.00 45.66 90 GLU A C 1
ATOM 645 O O . GLU A 1 90 ? -4.877 -38.885 25.925 1.00 45.66 90 GLU A O 1
ATOM 650 N N . PRO A 1 91 ? -3.421 -37.181 25.937 1.00 55.47 91 PRO A N 1
ATOM 651 C CA . PRO A 1 91 ? -2.954 -36.848 27.284 1.00 55.47 91 PRO A CA 1
ATOM 652 C C . PRO A 1 91 ? -2.260 -35.484 27.412 1.00 55.47 91 PRO A C 1
ATOM 654 O O . PRO A 1 91 ? -1.492 -35.050 26.554 1.00 55.47 91 PRO A O 1
ATOM 657 N N . LYS A 1 92 ? -2.499 -34.869 28.574 1.00 48.19 92 LYS A N 1
ATOM 658 C CA . LYS A 1 92 ? -1.686 -33.823 29.200 1.00 48.19 92 LYS A CA 1
ATOM 659 C C . LYS A 1 92 ? -0.203 -34.206 29.217 1.00 48.19 92 LYS A C 1
ATOM 661 O O . LYS A 1 92 ? 0.151 -35.275 29.712 1.00 48.19 92 LYS A O 1
ATOM 666 N N . GLY A 1 93 ? 0.638 -33.295 28.739 1.00 49.62 93 GLY A N 1
ATOM 667 C CA . GLY A 1 93 ? 2.070 -33.263 29.008 1.00 49.62 93 GLY A CA 1
ATOM 668 C C . GLY A 1 93 ? 2.391 -31.997 29.791 1.00 49.62 93 GLY A C 1
ATOM 669 O O . GLY A 1 93 ? 2.310 -30.900 29.243 1.00 49.62 93 GLY A O 1
ATOM 670 N N . ASP A 1 94 ? 2.699 -32.177 31.070 1.00 46.72 94 ASP A N 1
ATOM 671 C CA . ASP A 1 94 ? 3.251 -31.162 31.955 1.00 46.72 94 ASP A CA 1
ATOM 672 C C . ASP A 1 94 ? 4.738 -30.908 31.630 1.00 46.72 94 ASP A C 1
ATOM 674 O O . ASP A 1 94 ? 5.512 -31.848 31.467 1.00 46.72 94 ASP A O 1
ATOM 678 N N . ASP A 1 95 ? 5.094 -29.621 31.648 1.00 44.38 95 ASP A N 1
ATOM 679 C CA . ASP A 1 95 ? 6.308 -29.050 32.251 1.00 44.38 95 ASP A CA 1
ATOM 680 C C . ASP A 1 95 ? 7.688 -29.124 31.547 1.00 44.38 95 ASP A C 1
ATOM 682 O O . ASP A 1 95 ? 8.077 -30.083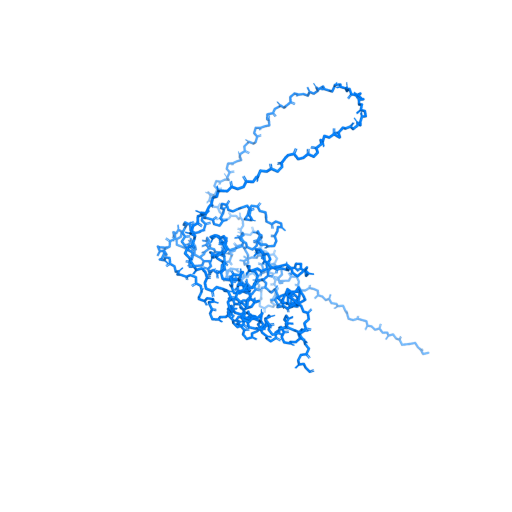 30.886 1.00 44.38 95 ASP A O 1
ATOM 686 N N . ALA A 1 96 ? 8.452 -28.062 31.837 1.00 44.75 96 ALA A N 1
ATOM 687 C CA . ALA A 1 96 ? 9.888 -27.833 31.680 1.00 44.75 96 ALA A CA 1
ATOM 688 C C . ALA A 1 96 ? 10.425 -27.353 30.317 1.00 44.75 96 ALA A C 1
ATOM 690 O O . ALA A 1 96 ? 10.873 -28.119 29.466 1.00 44.75 96 ALA A O 1
ATOM 691 N N . GLY A 1 97 ? 10.543 -26.026 30.190 1.00 39.69 97 GLY A N 1
ATOM 692 C CA . GLY A 1 97 ? 11.368 -25.398 29.159 1.00 39.69 97 GLY A CA 1
ATOM 693 C C . GLY A 1 97 ? 11.445 -23.878 29.253 1.00 39.69 97 GLY A C 1
ATOM 694 O O . GLY A 1 97 ? 11.091 -23.191 28.303 1.00 39.69 97 GLY A O 1
ATOM 695 N N . ILE A 1 98 ? 11.888 -23.358 30.403 1.00 47.03 98 ILE A N 1
ATOM 696 C CA . ILE A 1 98 ? 12.247 -21.947 30.602 1.00 47.03 98 ILE A CA 1
ATOM 697 C C . ILE A 1 98 ? 13.389 -21.602 29.636 1.00 47.03 98 ILE A C 1
ATOM 699 O O . ILE A 1 98 ? 14.549 -21.923 29.884 1.00 47.03 98 ILE A O 1
ATOM 703 N N . GLY A 1 99 ? 13.042 -20.970 28.519 1.00 38.62 99 GLY A N 1
ATOM 704 C CA . GLY A 1 99 ? 13.957 -20.179 27.712 1.00 38.62 99 GLY A CA 1
ATOM 705 C C . GLY A 1 99 ? 13.743 -18.716 28.065 1.00 38.62 99 GLY A C 1
ATOM 706 O O . GLY A 1 99 ? 12.767 -18.120 27.615 1.00 38.62 99 GLY A O 1
ATOM 707 N N . ASP A 1 100 ? 14.632 -18.166 28.891 1.00 43.88 100 ASP A N 1
ATOM 708 C CA . ASP A 1 100 ? 14.767 -16.730 29.147 1.00 43.88 100 ASP A CA 1
ATOM 709 C C . ASP A 1 100 ? 14.965 -15.992 27.811 1.00 43.88 100 ASP A C 1
ATOM 711 O O . ASP A 1 100 ? 16.075 -15.889 27.283 1.00 43.88 100 ASP A O 1
ATOM 715 N N . ALA A 1 101 ? 13.869 -15.496 27.241 1.00 47.78 101 ALA A N 1
ATOM 716 C CA . ALA A 1 101 ? 13.912 -14.458 26.226 1.00 47.78 101 ALA A CA 1
ATOM 717 C C . ALA A 1 101 ? 14.120 -13.110 26.941 1.00 47.78 101 ALA A C 1
ATOM 719 O O . ALA A 1 101 ? 13.456 -12.841 27.946 1.00 47.78 101 ALA A O 1
ATOM 720 N N . PRO A 1 102 ? 15.036 -12.253 26.462 1.00 44.09 102 PRO A N 1
ATOM 721 C CA . PRO A 1 102 ? 15.394 -11.021 27.147 1.00 44.09 102 PRO A CA 1
ATOM 722 C C . PRO A 1 102 ? 14.177 -10.098 27.284 1.00 44.09 102 PRO A C 1
ATOM 724 O O . PRO A 1 102 ? 13.595 -9.668 26.292 1.00 44.09 102 PRO A O 1
ATOM 727 N N . GLY A 1 103 ? 13.832 -9.819 28.545 1.00 44.47 103 GLY A N 1
ATOM 728 C CA . GLY A 1 103 ? 12.837 -8.872 29.053 1.00 44.47 103 GLY A CA 1
ATOM 729 C C . GLY A 1 103 ? 12.227 -7.908 28.038 1.00 44.47 103 GLY A C 1
ATOM 730 O O . GLY A 1 103 ? 12.723 -6.797 27.844 1.00 44.47 103 GLY A O 1
ATOM 731 N N . SER A 1 104 ? 11.085 -8.312 27.483 1.00 45.81 104 SER A N 1
ATOM 732 C CA . SER A 1 104 ? 10.172 -7.400 26.807 1.00 45.81 104 SER A CA 1
ATOM 733 C C . SER A 1 104 ? 9.534 -6.481 27.853 1.00 45.81 104 SER A C 1
ATOM 735 O O . SER A 1 104 ? 8.798 -6.930 28.733 1.00 45.81 104 SER A O 1
ATOM 737 N N . LYS A 1 105 ? 9.840 -5.183 27.785 1.00 52.72 105 LYS A N 1
ATOM 738 C CA . LYS A 1 105 ? 9.337 -4.125 28.681 1.00 52.72 105 LYS A CA 1
ATOM 739 C C . LYS A 1 105 ? 7.854 -3.772 28.445 1.00 52.72 105 LYS A C 1
ATOM 741 O O . LYS A 1 105 ? 7.444 -2.656 28.731 1.00 52.72 105 LYS A O 1
ATOM 746 N N . SER A 1 106 ? 7.032 -4.695 27.956 1.00 55.44 106 SER A N 1
ATOM 747 C CA . SER A 1 106 ? 5.616 -4.439 27.636 1.00 55.44 106 SER A CA 1
ATOM 748 C C . SER A 1 106 ? 4.664 -4.593 28.838 1.00 55.44 106 SER A C 1
ATOM 750 O O . SER A 1 106 ? 3.445 -4.509 28.680 1.00 55.44 106 SER A O 1
ATOM 752 N N . ALA A 1 107 ? 5.181 -4.853 30.046 1.00 54.47 107 ALA A N 1
ATOM 753 C CA . ALA A 1 107 ? 4.345 -5.223 31.192 1.00 54.47 107 ALA A CA 1
ATOM 754 C C . ALA A 1 107 ? 3.502 -4.062 31.767 1.00 54.47 107 ALA A C 1
ATOM 756 O O . ALA A 1 107 ? 2.390 -4.322 32.220 1.00 54.47 107 ALA A O 1
ATOM 757 N N . ASP A 1 108 ? 3.954 -2.807 31.660 1.00 67.88 108 ASP A N 1
ATOM 758 C CA . ASP A 1 108 ? 3.334 -1.653 32.349 1.00 67.88 108 ASP A CA 1
ATOM 759 C C . ASP A 1 108 ? 2.680 -0.604 31.433 1.00 67.88 108 ASP A C 1
ATOM 761 O O . ASP A 1 108 ? 2.255 0.448 31.906 1.00 67.88 108 ASP A O 1
ATOM 765 N N . LEU A 1 109 ? 2.565 -0.864 30.129 1.00 67.75 109 LEU A N 1
ATOM 766 C CA . LEU A 1 109 ? 1.924 0.089 29.219 1.00 67.75 109 LEU A CA 1
ATOM 767 C C . LEU A 1 109 ? 0.417 0.195 29.485 1.00 67.75 109 LEU A C 1
ATOM 769 O O . LEU A 1 109 ? -0.257 -0.815 29.751 1.00 67.75 109 LEU A O 1
ATOM 773 N N . ALA A 1 110 ? -0.109 1.417 29.371 1.00 75.69 110 ALA A N 1
ATOM 774 C CA . ALA A 1 110 ? -1.545 1.658 29.408 1.00 75.69 110 ALA A CA 1
ATOM 775 C C . ALA A 1 110 ? -2.248 0.858 28.286 1.00 75.69 110 ALA A C 1
ATOM 777 O O . ALA A 1 110 ? -1.625 0.554 27.264 1.00 75.69 110 ALA A O 1
ATOM 778 N N . PRO A 1 111 ? -3.536 0.491 28.434 1.00 76.44 111 PRO A N 1
ATOM 779 C CA . PRO A 1 111 ? -4.264 -0.249 27.398 1.00 76.44 111 PRO A CA 1
ATOM 780 C C . PRO A 1 111 ? -4.186 0.402 26.006 1.00 76.44 111 PRO A C 1
ATOM 782 O O . PRO A 1 111 ? -3.986 -0.304 25.021 1.00 76.44 111 PRO A O 1
ATOM 785 N N . GLU A 1 112 ? -4.254 1.734 25.944 1.00 72.94 112 GLU A N 1
ATOM 786 C CA . GLU A 1 112 ? -4.151 2.530 24.710 1.00 72.94 112 GLU A CA 1
ATOM 787 C C . GLU A 1 112 ? -2.761 2.401 24.063 1.00 72.94 112 GLU A C 1
ATOM 789 O O . GLU A 1 112 ? -2.634 2.138 22.868 1.00 72.94 112 GLU A O 1
ATOM 794 N N . GLU A 1 113 ? -1.696 2.479 24.865 1.00 78.12 113 GLU A N 1
ATOM 795 C CA . GLU A 1 113 ? -0.315 2.323 24.393 1.00 78.12 113 GLU A CA 1
ATOM 796 C C . GLU A 1 113 ? -0.049 0.913 23.852 1.00 78.12 113 GLU A C 1
ATOM 798 O O . GLU A 1 113 ? 0.668 0.770 22.865 1.00 78.12 113 GLU A O 1
ATOM 803 N N . LYS A 1 114 ? -0.667 -0.125 24.434 1.00 80.31 114 LYS A N 1
ATOM 804 C CA . LYS A 1 114 ? -0.570 -1.506 23.928 1.00 80.31 114 LYS A CA 1
ATOM 805 C C . LYS A 1 114 ? -1.259 -1.674 22.578 1.00 80.31 114 LYS A C 1
ATOM 807 O O . LYS A 1 114 ? -0.739 -2.380 21.717 1.00 80.31 114 LYS A O 1
ATOM 812 N N . ILE A 1 115 ? -2.414 -1.037 22.382 1.00 77.94 115 ILE A N 1
ATOM 813 C CA . ILE A 1 115 ? -3.135 -1.060 21.101 1.00 77.94 115 ILE A CA 1
ATOM 814 C C . ILE A 1 115 ? -2.316 -0.333 20.033 1.00 77.94 115 ILE A C 1
ATOM 816 O O . ILE A 1 115 ? -2.121 -0.876 18.944 1.00 77.94 115 ILE A O 1
ATOM 820 N N . LYS A 1 116 ? -1.774 0.843 20.365 1.00 76.62 116 LYS A N 1
ATOM 821 C CA . LYS A 1 116 ? -0.885 1.599 19.480 1.00 76.62 116 LYS A CA 1
ATOM 822 C C . LYS A 1 116 ? 0.370 0.816 19.121 1.00 76.62 116 LYS A C 1
ATOM 824 O O . LYS A 1 116 ? 0.708 0.718 17.945 1.00 76.62 116 LYS A O 1
ATOM 829 N N . GLU A 1 117 ? 1.056 0.250 20.111 1.00 80.25 117 GLU A N 1
ATOM 830 C CA . GLU A 1 117 ? 2.252 -0.568 19.899 1.00 80.25 117 GLU A CA 1
ATOM 831 C C . GLU A 1 117 ? 1.927 -1.780 19.022 1.00 80.25 117 GLU A C 1
ATOM 833 O O . GLU A 1 117 ? 2.695 -2.109 18.122 1.00 80.25 117 GLU A O 1
ATOM 838 N N . GLN A 1 118 ? 0.762 -2.405 19.213 1.00 81.62 118 GLN A N 1
ATOM 839 C CA . GLN A 1 118 ? 0.321 -3.497 18.358 1.00 81.62 118 GLN A CA 1
ATOM 840 C C . GLN A 1 118 ? 0.074 -3.031 16.919 1.00 81.62 118 GLN A C 1
ATOM 842 O O . GLN A 1 118 ? 0.579 -3.664 16.001 1.00 81.62 118 GLN A O 1
ATOM 847 N N . PHE A 1 119 ? -0.636 -1.921 16.700 1.00 82.50 119 PHE A N 1
ATOM 848 C CA . PHE A 1 119 ? -0.833 -1.375 15.353 1.00 82.50 119 PHE A CA 1
ATOM 849 C C . PHE A 1 119 ? 0.481 -0.992 14.682 1.00 82.50 119 PHE A C 1
ATOM 851 O O . PHE A 1 119 ? 0.672 -1.289 13.505 1.00 82.50 119 PHE A O 1
ATOM 858 N N . MET A 1 120 ? 1.392 -0.365 15.425 1.00 81.06 120 MET A N 1
ATOM 859 C CA . MET A 1 120 ? 2.716 -0.017 14.925 1.00 81.06 120 MET A CA 1
ATOM 860 C C . MET A 1 120 ? 3.515 -1.256 14.568 1.00 81.06 120 MET A C 1
ATOM 862 O O . MET A 1 120 ? 4.058 -1.314 13.475 1.00 81.06 120 MET A O 1
ATOM 866 N N . ASN A 1 121 ? 3.540 -2.269 15.431 1.00 85.56 121 ASN A N 1
ATOM 867 C CA . ASN A 1 121 ? 4.203 -3.532 15.126 1.00 85.56 121 ASN A CA 1
ATOM 868 C C . ASN A 1 121 ? 3.568 -4.218 13.912 1.00 85.56 121 ASN A C 1
ATOM 870 O O . ASN A 1 121 ? 4.286 -4.734 13.060 1.00 85.56 121 ASN A O 1
ATOM 874 N N . ASP A 1 122 ? 2.241 -4.193 13.794 1.00 85.62 122 ASP A N 1
ATOM 875 C CA . ASP A 1 122 ? 1.538 -4.803 12.672 1.00 85.62 122 ASP A CA 1
ATOM 876 C C . ASP A 1 122 ? 1.854 -4.067 11.355 1.00 85.62 122 ASP A C 1
ATOM 878 O O . ASP A 1 122 ? 2.123 -4.729 10.354 1.00 85.62 122 ASP A O 1
ATOM 882 N N . LEU A 1 123 ? 1.868 -2.726 11.348 1.00 84.19 123 LEU A N 1
ATOM 883 C CA . LEU A 1 123 ? 2.129 -1.880 10.170 1.00 84.19 123 LEU A CA 1
ATOM 884 C C . LEU A 1 123 ? 3.613 -1.789 9.788 1.00 84.19 123 LEU A C 1
ATOM 886 O O . LEU A 1 123 ? 3.933 -1.742 8.599 1.00 84.19 123 LEU A O 1
ATOM 890 N N . ALA A 1 124 ? 4.503 -1.752 10.781 1.00 81.31 124 ALA A N 1
ATOM 891 C CA . ALA A 1 124 ? 5.951 -1.663 10.606 1.00 81.31 124 ALA A CA 1
ATOM 892 C C . ALA A 1 124 ? 6.591 -3.017 10.295 1.00 81.31 124 ALA A C 1
ATOM 894 O O . ALA A 1 124 ? 7.758 -3.058 9.904 1.00 81.31 124 ALA A O 1
ATOM 895 N N . GLN A 1 125 ? 5.852 -4.126 10.437 1.00 81.44 125 GLN A N 1
ATOM 896 C CA . GLN A 1 125 ? 6.329 -5.409 9.939 1.00 81.44 125 GLN A CA 1
ATOM 897 C C . GLN A 1 125 ? 6.728 -5.255 8.461 1.00 81.44 125 GLN A C 1
ATOM 899 O O . GLN A 1 125 ? 5.932 -4.746 7.652 1.00 81.44 125 GLN A O 1
ATOM 904 N N . PRO A 1 126 ? 7.963 -5.651 8.102 1.00 71.06 126 PRO A N 1
ATOM 905 C CA . PRO A 1 126 ? 8.375 -5.645 6.711 1.00 71.06 126 PRO A CA 1
ATOM 906 C C . PRO A 1 126 ? 7.397 -6.521 5.929 1.00 71.06 126 PRO A C 1
ATOM 908 O O . PRO A 1 126 ? 6.966 -7.573 6.414 1.00 71.06 126 PRO A O 1
ATOM 911 N N . GLY A 1 127 ? 6.985 -6.036 4.757 1.00 76.50 127 GLY A N 1
ATOM 912 C CA . GLY A 1 127 ? 6.245 -6.877 3.826 1.00 76.50 127 GLY A CA 1
ATOM 913 C C . GLY A 1 127 ? 7.129 -8.006 3.300 1.00 76.50 127 GLY A C 1
ATOM 914 O O . GLY A 1 127 ? 8.304 -8.125 3.661 1.00 76.50 127 GLY A O 1
ATOM 915 N N . ASP A 1 128 ? 6.573 -8.809 2.398 1.00 85.75 128 ASP A N 1
ATOM 916 C CA . ASP A 1 128 ? 7.422 -9.647 1.558 1.00 85.75 128 ASP A CA 1
ATOM 917 C C . ASP A 1 128 ? 8.366 -8.734 0.752 1.00 85.75 128 ASP A C 1
ATOM 919 O O . ASP A 1 128 ? 8.014 -7.603 0.415 1.00 85.75 128 ASP A O 1
ATOM 923 N N . GLU A 1 129 ? 9.575 -9.198 0.434 1.00 89.62 129 GLU A N 1
ATOM 924 C CA . GLU A 1 129 ? 10.591 -8.379 -0.250 1.00 89.62 129 GLU A CA 1
ATOM 925 C C . GLU A 1 129 ? 10.051 -7.738 -1.541 1.00 89.62 129 GLU A C 1
ATOM 927 O O . GLU A 1 129 ? 10.282 -6.560 -1.819 1.00 89.62 129 GLU A O 1
ATOM 932 N N . ALA A 1 130 ? 9.233 -8.484 -2.281 1.00 91.12 130 ALA A N 1
ATOM 933 C CA . ALA A 1 130 ? 8.554 -7.993 -3.469 1.00 91.12 130 ALA A CA 1
ATOM 934 C C . ALA A 1 130 ? 7.561 -6.855 -3.192 1.00 91.12 130 ALA A C 1
ATOM 936 O O . ALA A 1 130 ? 7.455 -5.947 -4.013 1.00 91.12 130 ALA A O 1
ATOM 937 N N . ASP A 1 131 ? 6.860 -6.860 -2.057 1.00 90.62 131 ASP A N 1
ATOM 938 C CA . ASP A 1 131 ? 5.949 -5.774 -1.688 1.00 90.62 131 ASP A CA 1
ATOM 939 C C . ASP A 1 131 ? 6.732 -4.477 -1.468 1.00 90.62 131 ASP A C 1
ATOM 941 O O . ASP A 1 131 ? 6.331 -3.426 -1.964 1.00 90.62 131 ASP A O 1
ATOM 945 N N . GLU A 1 132 ? 7.882 -4.550 -0.795 1.00 91.31 132 GLU A N 1
ATOM 946 C CA . GLU A 1 132 ? 8.757 -3.393 -0.569 1.00 91.31 132 GLU A CA 1
ATOM 947 C C . GLU A 1 132 ? 9.355 -2.862 -1.887 1.00 91.31 132 GLU A C 1
ATOM 949 O O . GLU A 1 132 ? 9.485 -1.650 -2.078 1.00 91.31 132 GLU A O 1
ATOM 954 N N . ILE A 1 133 ? 9.654 -3.747 -2.844 1.00 93.38 133 ILE A N 1
ATOM 955 C CA . ILE A 1 133 ? 10.065 -3.363 -4.204 1.00 93.38 133 ILE A CA 1
ATOM 956 C C . ILE A 1 133 ? 8.911 -2.659 -4.940 1.00 93.38 133 ILE A C 1
ATOM 958 O O . ILE A 1 133 ? 9.116 -1.605 -5.543 1.00 93.38 133 ILE A O 1
ATOM 962 N N . LEU A 1 134 ? 7.681 -3.171 -4.829 1.00 92.44 134 LEU A N 1
ATOM 963 C CA . LEU A 1 134 ? 6.470 -2.608 -5.449 1.00 92.44 134 LEU A CA 1
ATOM 964 C C . LEU A 1 134 ? 6.056 -1.230 -4.895 1.00 92.44 134 LEU A C 1
ATOM 966 O O . LEU A 1 134 ? 5.227 -0.530 -5.499 1.00 92.44 134 LEU A O 1
ATOM 970 N N . LEU A 1 135 ? 6.631 -0.810 -3.765 1.00 91.81 135 LEU A N 1
ATOM 971 C CA . LEU A 1 135 ? 6.503 0.553 -3.242 1.00 91.81 135 LEU A CA 1
ATOM 972 C C . LEU A 1 135 ? 7.441 1.548 -3.941 1.00 91.81 135 LEU A C 1
ATOM 974 O O . LEU A 1 135 ? 7.153 2.745 -3.947 1.00 91.81 135 LEU A O 1
ATOM 978 N N . LYS A 1 136 ? 8.532 1.081 -4.555 1.00 91.38 136 LYS A N 1
ATOM 979 C CA . LYS A 1 136 ? 9.474 1.923 -5.306 1.00 91.38 136 LYS A CA 1
ATOM 980 C C . LYS A 1 136 ? 8.933 2.230 -6.702 1.00 91.38 136 LYS A C 1
ATOM 982 O O . LYS A 1 136 ? 8.109 1.497 -7.246 1.00 91.38 136 LYS A O 1
ATOM 987 N N . ARG A 1 137 ? 9.449 3.291 -7.327 1.00 89.25 137 ARG A N 1
ATOM 988 C CA . ARG A 1 137 ? 9.167 3.577 -8.742 1.00 89.25 137 ARG A CA 1
ATOM 989 C C . ARG A 1 137 ? 9.898 2.543 -9.609 1.00 89.25 137 ARG A C 1
ATOM 991 O O . ARG A 1 137 ? 11.066 2.284 -9.322 1.00 89.25 137 ARG A O 1
ATOM 998 N N . PRO A 1 138 ? 9.301 2.013 -10.693 1.00 90.44 138 PRO A N 1
ATOM 999 C CA . PRO A 1 138 ? 9.962 1.021 -11.542 1.00 90.44 138 PRO A CA 1
ATOM 1000 C C . PRO A 1 138 ? 11.341 1.461 -12.034 1.00 90.44 138 PRO A C 1
ATOM 1002 O O . PRO A 1 138 ? 12.280 0.689 -11.993 1.00 90.44 138 PRO A O 1
ATOM 1005 N N . GLY A 1 139 ? 11.528 2.727 -12.410 1.00 88.12 139 GLY A N 1
ATOM 1006 C CA . GLY A 1 139 ? 12.845 3.221 -12.843 1.00 88.12 139 GLY A CA 1
ATOM 1007 C C . GLY A 1 139 ? 13.955 3.160 -11.779 1.00 88.12 139 GLY A C 1
ATOM 1008 O O . GLY A 1 139 ? 15.119 3.364 -12.117 1.00 88.12 139 GLY A O 1
ATOM 1009 N N . ASP A 1 140 ? 13.610 2.899 -10.517 1.00 89.69 140 ASP A N 1
ATOM 1010 C CA . ASP A 1 140 ? 14.545 2.793 -9.398 1.00 89.69 140 ASP A CA 1
ATOM 1011 C C . ASP A 1 140 ? 14.875 1.341 -9.018 1.00 89.69 140 ASP A C 1
ATOM 1013 O O . ASP A 1 140 ? 15.699 1.136 -8.125 1.00 89.69 140 ASP A O 1
ATOM 1017 N N . TRP A 1 141 ? 14.259 0.342 -9.665 1.00 91.75 141 TRP A N 1
ATOM 1018 C CA . TRP A 1 141 ? 14.562 -1.059 -9.373 1.00 91.75 141 TRP A CA 1
ATOM 1019 C C . TRP A 1 141 ? 15.826 -1.519 -10.098 1.00 91.75 141 TRP A C 1
ATOM 1021 O O . TRP A 1 141 ? 16.091 -1.180 -11.256 1.00 91.75 141 TRP A O 1
ATOM 1031 N N . THR A 1 142 ? 16.570 -2.380 -9.427 1.00 92.31 142 THR A N 1
ATOM 1032 C CA . THR A 1 142 ? 17.626 -3.207 -10.004 1.00 92.31 142 THR A CA 1
ATOM 1033 C C . THR A 1 142 ? 17.041 -4.412 -10.755 1.00 92.31 142 THR A C 1
ATOM 1035 O O . THR A 1 142 ? 15.863 -4.745 -10.623 1.00 92.31 142 THR A O 1
ATOM 1038 N N . GLU A 1 143 ? 17.870 -5.082 -11.560 1.00 91.50 143 GLU A N 1
ATOM 1039 C CA . GLU A 1 143 ? 17.467 -6.310 -12.263 1.00 91.50 143 GLU A CA 1
ATOM 1040 C C . GLU A 1 143 ? 17.133 -7.450 -11.287 1.00 91.50 143 GLU A C 1
ATOM 1042 O O . GLU A 1 143 ? 16.180 -8.191 -11.519 1.00 91.50 143 GLU A O 1
ATOM 1047 N N . ASP A 1 144 ? 17.853 -7.542 -10.165 1.00 93.50 144 ASP A N 1
ATOM 1048 C CA . ASP A 1 144 ? 17.590 -8.538 -9.122 1.00 93.50 144 ASP A CA 1
ATOM 1049 C C . ASP A 1 144 ? 16.240 -8.296 -8.432 1.00 93.50 144 ASP A C 1
ATOM 1051 O O . ASP A 1 144 ? 15.476 -9.238 -8.237 1.00 93.50 144 ASP A O 1
ATOM 1055 N N . GLU A 1 145 ? 15.904 -7.039 -8.131 1.00 94.31 145 GLU A N 1
ATOM 1056 C CA . GLU A 1 145 ? 14.604 -6.669 -7.555 1.00 94.31 145 GLU A CA 1
ATOM 1057 C C . GLU A 1 145 ? 13.449 -6.967 -8.522 1.00 94.31 145 GLU A C 1
ATOM 1059 O O . GLU A 1 145 ? 12.423 -7.521 -8.128 1.00 94.31 145 GLU A O 1
ATOM 1064 N N . MET A 1 146 ? 13.624 -6.667 -9.811 1.00 94.50 146 MET A N 1
ATOM 1065 C CA . MET A 1 146 ? 12.655 -7.049 -10.840 1.00 94.50 146 MET A CA 1
ATOM 1066 C C . MET A 1 146 ? 12.481 -8.575 -10.900 1.00 94.50 146 MET A C 1
ATOM 1068 O O . MET A 1 146 ? 11.349 -9.071 -10.904 1.00 94.50 146 MET A O 1
ATOM 1072 N N . ALA A 1 147 ? 13.586 -9.328 -10.893 1.00 94.12 147 ALA A N 1
ATOM 1073 C CA . ALA A 1 147 ? 13.549 -10.785 -10.899 1.00 94.12 147 ALA A CA 1
ATOM 1074 C C . ALA A 1 147 ? 12.853 -11.345 -9.650 1.00 94.12 147 ALA A C 1
ATOM 1076 O O . ALA A 1 147 ? 12.140 -12.345 -9.752 1.00 94.12 147 ALA A O 1
ATOM 1077 N N . GLU A 1 148 ? 13.018 -10.703 -8.493 1.00 95.44 148 GLU A N 1
ATOM 1078 C CA . GLU A 1 148 ? 12.349 -11.088 -7.253 1.00 95.44 148 GLU A CA 1
ATOM 1079 C C . GLU A 1 148 ? 10.832 -10.892 -7.340 1.00 95.44 148 GLU A C 1
ATOM 1081 O O . GLU A 1 148 ? 10.073 -11.828 -7.076 1.00 95.44 148 GLU A O 1
ATOM 1086 N N . VAL A 1 149 ? 10.368 -9.745 -7.851 1.00 94.56 149 VAL A N 1
ATOM 1087 C CA . VAL A 1 149 ? 8.935 -9.514 -8.109 1.00 94.56 149 VAL A CA 1
ATOM 1088 C C . VAL A 1 149 ? 8.368 -10.587 -9.044 1.00 94.56 149 VAL A C 1
ATOM 1090 O O . VAL A 1 149 ? 7.315 -11.158 -8.752 1.00 94.56 149 VAL A O 1
ATOM 1093 N N . MET A 1 150 ? 9.079 -10.937 -10.123 1.00 95.38 150 MET A N 1
ATOM 1094 C CA . MET A 1 150 ? 8.646 -11.972 -11.074 1.00 95.38 150 MET A CA 1
ATOM 1095 C C . MET A 1 150 ? 8.575 -13.389 -10.480 1.00 95.38 150 MET A C 1
ATOM 1097 O O . MET A 1 150 ? 7.844 -14.245 -10.994 1.00 95.38 150 MET A O 1
ATOM 1101 N N . ARG A 1 151 ? 9.340 -13.679 -9.419 1.00 95.25 151 ARG A N 1
ATOM 1102 C CA . ARG A 1 151 ? 9.312 -14.988 -8.744 1.00 95.25 151 ARG A CA 1
ATOM 1103 C C . ARG A 1 151 ? 8.082 -15.168 -7.871 1.00 95.25 151 ARG A C 1
ATOM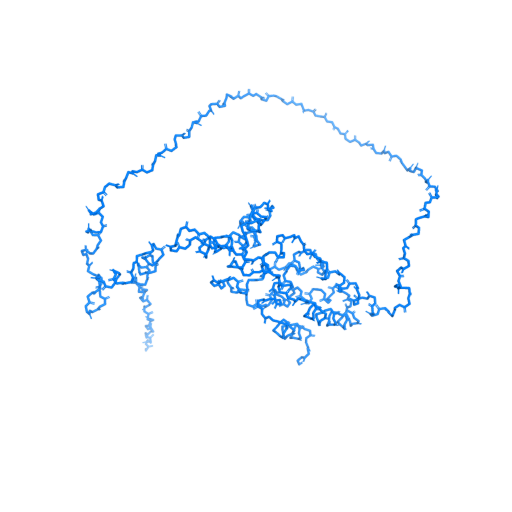 1105 O O . ARG A 1 151 ? 7.697 -16.317 -7.642 1.00 95.25 151 ARG A O 1
ATOM 1112 N N . THR A 1 152 ? 7.472 -14.075 -7.417 1.00 92.88 152 THR A N 1
ATOM 1113 C CA . THR A 1 152 ? 6.307 -14.138 -6.537 1.00 92.88 152 THR A CA 1
ATOM 1114 C C . THR A 1 152 ? 5.118 -14.832 -7.188 1.00 92.88 152 THR A C 1
ATOM 1116 O O . THR A 1 152 ? 4.868 -14.731 -8.390 1.00 92.88 152 THR A O 1
ATOM 1119 N N . GLU A 1 153 ? 4.330 -15.517 -6.364 1.00 90.12 153 GLU A N 1
ATOM 1120 C CA . GLU A 1 153 ? 3.074 -16.122 -6.809 1.00 90.12 153 GLU A CA 1
ATOM 1121 C C . GLU A 1 153 ? 2.054 -15.058 -7.244 1.00 90.12 153 GLU A C 1
ATOM 1123 O O . GLU A 1 153 ? 1.270 -15.288 -8.161 1.00 90.12 153 GLU A O 1
ATOM 1128 N N . VAL A 1 154 ? 2.095 -13.873 -6.628 1.00 85.19 154 VAL A N 1
ATOM 1129 C CA . VAL A 1 154 ? 1.209 -12.749 -6.956 1.00 85.19 154 VAL A CA 1
ATOM 1130 C C . VAL A 1 154 ? 1.433 -12.276 -8.392 1.00 85.19 154 VAL A C 1
ATOM 1132 O O . VAL A 1 154 ? 0.468 -12.124 -9.135 1.00 85.19 154 VAL A O 1
ATOM 1135 N N . TYR A 1 155 ? 2.687 -12.128 -8.830 1.00 89.75 155 TYR A N 1
ATOM 1136 C CA . TYR A 1 155 ? 3.007 -11.753 -10.211 1.00 89.75 155 TYR A CA 1
ATOM 1137 C C . TYR A 1 155 ? 2.450 -12.744 -11.248 1.00 89.75 155 TYR A C 1
ATOM 1139 O O . TYR A 1 155 ? 2.016 -12.349 -12.330 1.00 89.75 155 TYR A O 1
ATOM 1147 N N . ARG A 1 156 ? 2.405 -14.039 -10.915 1.00 91.44 156 ARG A N 1
ATOM 1148 C CA . ARG A 1 156 ? 1.910 -15.099 -11.814 1.00 91.44 156 ARG A CA 1
ATOM 1149 C C . ARG A 1 156 ? 0.387 -15.122 -11.969 1.00 91.44 156 ARG A C 1
ATOM 1151 O O . ARG A 1 156 ? -0.115 -15.889 -12.788 1.00 91.44 156 ARG A O 1
ATOM 1158 N N . ARG A 1 157 ? -0.338 -14.295 -11.210 1.00 91.38 157 ARG A N 1
ATOM 1159 C CA . ARG A 1 157 ? -1.804 -14.195 -11.199 1.00 91.38 157 ARG A CA 1
ATOM 1160 C C . ARG A 1 157 ? -2.254 -12.834 -11.736 1.00 91.38 157 ARG A C 1
ATOM 1162 O O . ARG A 1 157 ? -2.647 -11.971 -10.954 1.00 91.38 157 ARG A O 1
ATOM 1169 N N . PRO A 1 158 ? -2.179 -12.595 -13.059 1.00 88.31 158 PRO A N 1
ATOM 1170 C CA . PRO A 1 158 ? -2.521 -11.296 -13.648 1.00 88.31 158 PRO A CA 1
ATOM 1171 C C . PRO A 1 158 ? -4.003 -10.916 -13.484 1.00 88.31 158 PRO A C 1
ATOM 1173 O O . PRO A 1 158 ? -4.376 -9.773 -13.736 1.00 88.31 158 PRO A O 1
ATOM 1176 N N . ASP A 1 159 ? -4.846 -11.869 -13.087 1.00 89.69 159 ASP A N 1
ATOM 1177 C CA . ASP A 1 159 ? -6.253 -11.691 -12.745 1.00 89.69 159 ASP A CA 1
ATOM 1178 C C . ASP A 1 159 ? -6.481 -11.100 -11.339 1.00 89.69 159 ASP A C 1
ATOM 1180 O O . ASP A 1 159 ? -7.525 -10.488 -11.107 1.00 89.69 159 ASP A O 1
ATOM 1184 N N . ASP A 1 160 ? -5.518 -11.217 -10.413 1.00 90.56 160 ASP A N 1
ATOM 1185 C CA . ASP A 1 160 ? -5.541 -10.493 -9.132 1.00 90.56 160 ASP A CA 1
ATOM 1186 C C . ASP A 1 160 ? -5.122 -9.027 -9.347 1.00 90.56 160 ASP A C 1
ATOM 1188 O O . ASP A 1 160 ? -4.258 -8.725 -10.169 1.00 90.56 160 ASP A O 1
ATOM 1192 N N . GLN A 1 161 ? -5.716 -8.088 -8.600 1.00 89.62 161 GLN A N 1
ATOM 1193 C CA . GLN A 1 161 ? -5.409 -6.659 -8.752 1.00 89.62 161 GLN A CA 1
ATOM 1194 C C . GLN A 1 161 ? -3.926 -6.349 -8.519 1.00 89.62 161 GLN A C 1
ATOM 1196 O O . GLN A 1 161 ? -3.343 -5.555 -9.257 1.00 89.62 161 GLN A O 1
ATOM 1201 N N . ILE A 1 162 ? -3.320 -6.972 -7.502 1.00 89.75 162 ILE A N 1
ATOM 1202 C CA . ILE A 1 162 ? -1.904 -6.787 -7.189 1.00 89.75 162 ILE A CA 1
ATOM 1203 C C . ILE A 1 162 ? -1.068 -7.478 -8.263 1.00 89.75 162 ILE A C 1
ATOM 1205 O O . ILE A 1 162 ? -0.109 -6.890 -8.742 1.00 89.75 162 ILE A O 1
ATOM 1209 N N . GLY A 1 163 ? -1.462 -8.669 -8.719 1.00 90.75 163 GLY A N 1
ATOM 1210 C CA . GLY A 1 163 ? -0.764 -9.362 -9.803 1.00 90.75 163 GLY A CA 1
ATOM 1211 C C . GLY A 1 163 ? -0.756 -8.573 -11.113 1.00 90.75 163 GLY A C 1
ATOM 1212 O O . GLY A 1 163 ? 0.302 -8.385 -11.717 1.00 90.75 163 GLY A O 1
ATOM 1213 N N . GLY A 1 164 ? -1.902 -8.031 -11.526 1.00 90.81 164 GLY A N 1
ATOM 1214 C CA . GLY A 1 164 ? -2.010 -7.140 -12.681 1.00 90.81 164 GLY A CA 1
ATOM 1215 C C . GLY A 1 164 ? -1.180 -5.863 -12.516 1.00 90.81 164 GLY A C 1
ATOM 1216 O O . GLY A 1 164 ? -0.498 -5.451 -13.452 1.00 90.81 164 GLY A O 1
ATOM 1217 N N . PHE A 1 165 ? -1.174 -5.265 -11.322 1.00 91.44 165 PHE A N 1
ATOM 1218 C CA . PHE A 1 165 ? -0.303 -4.130 -11.012 1.00 91.44 165 PHE A CA 1
ATOM 1219 C C . PHE A 1 165 ? 1.184 -4.498 -11.117 1.00 91.44 165 PHE A C 1
ATOM 1221 O O . PHE A 1 165 ? 1.935 -3.787 -11.781 1.00 91.44 165 PHE A O 1
ATOM 1228 N N . SER A 1 166 ? 1.614 -5.619 -10.537 1.00 92.75 166 SER A N 1
ATOM 1229 C CA . SER A 1 166 ? 3.003 -6.088 -10.596 1.00 92.75 166 SER A CA 1
ATOM 1230 C C . SER A 1 166 ? 3.465 -6.339 -12.033 1.00 92.75 166 SER A C 1
ATOM 1232 O O . SER A 1 166 ? 4.582 -5.967 -12.387 1.00 92.75 166 SER A O 1
ATOM 1234 N N . ASN A 1 167 ? 2.599 -6.898 -12.888 1.00 93.56 167 ASN A N 1
ATOM 1235 C CA . ASN A 1 167 ? 2.875 -7.060 -14.322 1.00 93.56 167 ASN A CA 1
ATOM 1236 C C . ASN A 1 167 ? 3.087 -5.710 -15.026 1.00 93.56 167 ASN A C 1
ATOM 1238 O O . ASN A 1 167 ? 4.035 -5.560 -15.805 1.00 93.56 167 ASN A O 1
ATOM 1242 N N . ASP A 1 168 ? 2.262 -4.706 -14.717 1.00 91.81 168 ASP A N 1
ATOM 1243 C CA . ASP A 1 168 ? 2.435 -3.359 -15.268 1.00 91.81 168 ASP A CA 1
ATOM 1244 C C . ASP A 1 168 ? 3.751 -2.725 -14.799 1.00 91.81 168 ASP A C 1
ATOM 1246 O O . ASP A 1 168 ? 4.454 -2.100 -15.593 1.00 91.81 168 ASP A O 1
ATOM 1250 N N . GLN A 1 169 ? 4.108 -2.885 -13.519 1.00 92.44 169 GLN A N 1
ATOM 1251 C CA . GLN A 1 169 ? 5.353 -2.338 -12.972 1.00 92.44 169 GLN A CA 1
ATOM 1252 C C . GLN A 1 169 ? 6.585 -2.973 -13.626 1.00 92.44 169 GLN A C 1
ATOM 1254 O O . GLN A 1 169 ? 7.497 -2.246 -14.011 1.00 92.44 169 GLN A O 1
ATOM 1259 N N . VAL A 1 170 ? 6.597 -4.296 -13.826 1.00 93.12 170 VAL A N 1
ATOM 1260 C CA . VAL A 1 170 ? 7.686 -4.994 -14.535 1.00 93.12 170 VAL A CA 1
ATOM 1261 C C . VAL A 1 170 ? 7.777 -4.541 -15.994 1.00 93.12 170 VAL A C 1
ATOM 1263 O O . VAL A 1 170 ? 8.871 -4.297 -16.501 1.00 93.12 170 VAL A O 1
ATOM 1266 N N . THR A 1 171 ? 6.639 -4.354 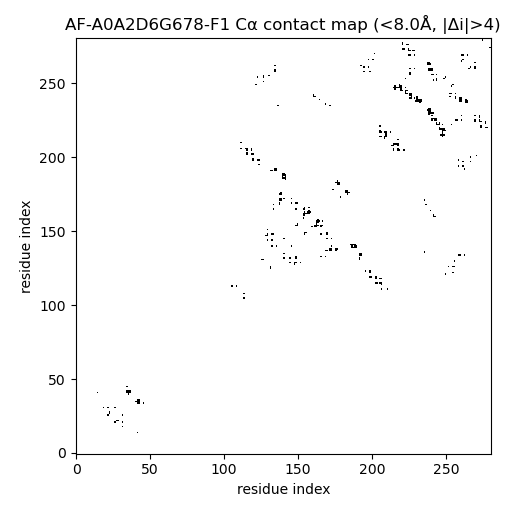-16.665 1.00 91.75 171 THR A N 1
ATOM 1267 C CA . THR A 1 171 ? 6.606 -3.827 -18.040 1.00 91.75 171 THR A CA 1
ATOM 1268 C C . THR A 1 171 ? 7.220 -2.428 -18.105 1.00 91.75 171 THR A C 1
ATOM 1270 O O . THR A 1 171 ? 8.088 -2.164 -18.935 1.00 91.75 171 THR A O 1
ATOM 1273 N N . ARG A 1 172 ? 6.850 -1.546 -17.173 1.00 89.62 172 ARG A N 1
ATOM 1274 C CA . ARG A 1 172 ? 7.404 -0.186 -17.075 1.00 89.62 172 ARG A CA 1
ATOM 1275 C C . ARG A 1 172 ? 8.874 -0.170 -16.693 1.00 89.62 172 ARG A C 1
ATOM 1277 O O . ARG A 1 172 ? 9.618 0.668 -17.195 1.00 89.62 172 ARG A O 1
ATOM 1284 N N . TRP A 1 173 ? 9.302 -1.086 -15.828 1.00 91.12 173 TRP A N 1
ATOM 1285 C CA . TRP A 1 173 ? 10.717 -1.285 -15.542 1.00 91.12 173 TRP A CA 1
ATOM 1286 C C . TRP A 1 173 ? 11.468 -1.618 -16.831 1.00 91.12 173 TRP A C 1
ATOM 1288 O O . TRP A 1 173 ? 12.456 -0.961 -17.142 1.00 91.12 173 TRP A O 1
ATOM 1298 N N . HIS A 1 174 ? 10.962 -2.563 -17.632 1.00 89.62 174 HIS A N 1
ATOM 1299 C CA . HIS A 1 174 ? 11.563 -2.911 -18.919 1.00 89.62 174 HIS A CA 1
ATOM 1300 C C . HIS A 1 174 ? 11.618 -1.721 -19.881 1.00 89.62 174 HIS A C 1
ATOM 1302 O O . HIS A 1 174 ? 12.654 -1.496 -20.504 1.00 89.62 174 HIS A O 1
ATOM 1308 N N . GLU A 1 175 ? 10.544 -0.939 -19.991 1.00 88.06 175 GLU A N 1
ATOM 1309 C CA . GLU A 1 175 ? 10.514 0.273 -20.819 1.00 88.06 175 GLU A CA 1
ATOM 1310 C C . GLU A 1 175 ? 11.545 1.313 -20.357 1.00 88.06 175 GLU A C 1
ATOM 1312 O O . GLU A 1 175 ? 12.272 1.867 -21.184 1.00 88.06 175 GLU A O 1
ATOM 1317 N N . ALA A 1 176 ? 11.647 1.549 -19.046 1.00 85.50 176 ALA A N 1
ATOM 1318 C CA . ALA A 1 176 ? 12.590 2.500 -18.462 1.00 85.50 176 ALA A CA 1
ATOM 1319 C C . ALA A 1 176 ? 14.047 2.037 -18.598 1.00 85.50 176 ALA A C 1
ATOM 1321 O O . ALA A 1 176 ? 14.931 2.839 -18.900 1.00 85.50 176 ALA A O 1
ATOM 1322 N N . ALA A 1 177 ? 14.292 0.745 -18.386 1.00 85.50 177 ALA A N 1
ATOM 1323 C CA . ALA A 1 177 ? 15.616 0.155 -18.406 1.00 85.50 177 ALA A CA 1
ATOM 1324 C C . ALA A 1 177 ? 16.126 -0.021 -19.844 1.00 85.50 177 ALA A C 1
ATOM 1326 O O . ALA A 1 177 ? 17.229 0.405 -20.170 1.00 85.50 177 ALA A O 1
ATOM 1327 N N . TYR A 1 178 ? 15.328 -0.611 -20.734 1.00 82.38 178 TYR A N 1
ATOM 1328 C CA . TYR A 1 178 ? 15.784 -0.975 -22.076 1.00 82.38 178 TYR A CA 1
ATOM 1329 C C . TYR A 1 178 ? 15.483 0.083 -23.136 1.00 82.38 178 TYR A C 1
ATOM 1331 O O . TYR A 1 178 ? 16.280 0.191 -24.063 1.00 82.38 178 TYR A O 1
ATOM 1339 N N . GLY A 1 179 ? 14.419 0.881 -22.979 1.00 77.94 179 GLY A N 1
ATOM 1340 C CA . GLY A 1 179 ? 14.046 2.053 -23.786 1.00 77.94 179 GLY A CA 1
ATOM 1341 C C . GLY A 1 179 ? 14.667 2.190 -25.187 1.00 77.94 179 GLY A C 1
ATOM 1342 O O . GLY A 1 179 ? 14.732 1.252 -25.976 1.00 77.94 179 GLY A O 1
ATOM 1343 N N . ALA A 1 180 ? 15.129 3.394 -25.536 1.00 62.88 180 ALA A N 1
ATOM 1344 C CA . ALA A 1 180 ? 15.726 3.666 -26.852 1.00 62.88 180 ALA A CA 1
ATOM 1345 C C . ALA A 1 180 ? 17.151 3.094 -27.027 1.00 62.88 180 ALA A C 1
ATOM 1347 O O . ALA A 1 180 ? 17.694 3.116 -28.130 1.00 62.88 180 ALA A O 1
ATOM 1348 N N . GLN A 1 181 ? 17.786 2.639 -25.944 1.00 67.06 181 GLN A N 1
ATOM 1349 C CA . GLN A 1 181 ? 19.222 2.330 -25.898 1.00 67.06 181 GLN A CA 1
ATOM 1350 C C . GLN A 1 181 ? 19.516 0.821 -25.906 1.00 67.06 181 GLN A C 1
ATOM 1352 O O . GLN A 1 181 ? 20.669 0.423 -26.074 1.00 67.06 181 GLN A O 1
ATOM 1357 N N . GLY A 1 182 ? 18.493 -0.026 -25.747 1.00 69.56 182 GLY A N 1
ATOM 1358 C CA . GLY A 1 182 ? 18.589 -1.487 -25.794 1.00 69.56 182 GLY A CA 1
ATOM 1359 C C . GLY A 1 182 ? 19.405 -2.118 -24.662 1.00 69.56 182 GLY A C 1
ATOM 1360 O O . GLY A 1 182 ? 19.726 -3.303 -24.747 1.00 69.56 182 GLY A O 1
ATOM 1361 N N . ARG A 1 183 ? 19.784 -1.352 -23.628 1.00 67.56 183 ARG A N 1
ATOM 1362 C CA . ARG A 1 183 ? 20.543 -1.830 -22.462 1.00 67.56 183 ARG A CA 1
ATOM 1363 C C . ARG A 1 183 ? 20.119 -1.095 -21.188 1.00 67.56 183 ARG A C 1
ATOM 1365 O O . ARG A 1 183 ? 20.044 0.132 -21.241 1.00 67.56 183 ARG A O 1
ATOM 1372 N N . PRO A 1 184 ? 19.948 -1.813 -20.062 1.00 66.56 184 PRO A N 1
ATOM 1373 C CA . PRO A 1 184 ? 19.651 -1.212 -18.774 1.00 66.56 184 PRO A CA 1
ATOM 1374 C C . PRO A 1 184 ? 20.867 -0.404 -18.310 1.00 66.56 184 PRO A C 1
ATOM 1376 O O . PRO A 1 184 ? 21.988 -0.931 -18.320 1.00 66.56 184 PRO A O 1
ATOM 1379 N N . PRO A 1 185 ? 20.709 0.872 -17.922 1.00 67.62 185 PRO A N 1
ATOM 1380 C CA . PRO A 1 185 ? 21.777 1.561 -17.220 1.00 67.62 185 PRO A CA 1
ATOM 1381 C C . PRO A 1 185 ? 22.041 0.838 -15.888 1.00 67.62 185 PRO A C 1
ATOM 1383 O O . PRO A 1 185 ? 21.112 0.284 -15.301 1.00 67.62 185 PRO A O 1
ATOM 1386 N N . PRO A 1 186 ? 23.282 0.835 -15.374 1.00 68.06 186 PRO A N 1
ATOM 1387 C CA . PRO A 1 186 ? 23.546 0.322 -14.038 1.00 68.06 186 PRO A CA 1
ATOM 1388 C C . PRO A 1 186 ? 22.787 1.180 -13.017 1.00 68.06 186 PRO A C 1
ATOM 1390 O O . PRO A 1 186 ? 23.149 2.332 -12.770 1.00 68.06 186 PRO A O 1
ATOM 1393 N N . VAL A 1 187 ? 21.715 0.629 -12.449 1.00 77.25 187 VAL A N 1
ATOM 1394 C CA . VAL A 1 187 ? 20.921 1.281 -11.405 1.00 77.25 187 VAL A CA 1
ATOM 1395 C C . VAL A 1 187 ? 21.575 0.979 -10.061 1.00 77.25 187 VAL A C 1
ATOM 1397 O O . VAL A 1 187 ? 21.819 -0.178 -9.725 1.00 77.25 187 VAL A O 1
ATOM 1400 N N . GLN A 1 188 ? 21.899 2.020 -9.293 1.00 78.31 188 GLN A N 1
ATOM 1401 C CA . GLN A 1 188 ? 22.269 1.832 -7.891 1.00 78.31 188 GLN A CA 1
ATOM 1402 C C . GLN A 1 188 ? 20.992 1.565 -7.092 1.00 78.31 188 GLN A C 1
ATOM 1404 O O . GLN A 1 188 ? 20.032 2.318 -7.276 1.00 78.31 188 GLN A O 1
ATOM 1409 N N . PRO A 1 189 ? 20.972 0.549 -6.212 1.00 77.31 189 PRO A N 1
ATOM 1410 C CA . PRO A 1 189 ? 19.795 0.238 -5.418 1.00 77.31 189 PRO A CA 1
ATOM 1411 C C . PRO A 1 189 ? 19.418 1.465 -4.594 1.00 77.31 189 PRO A C 1
ATOM 1413 O O . PRO A 1 189 ? 20.200 1.943 -3.766 1.00 77.31 189 PRO A O 1
ATOM 1416 N N . LYS A 1 190 ? 18.225 2.002 -4.849 1.00 86.56 190 LYS A N 1
ATOM 1417 C CA . LYS A 1 190 ? 17.679 3.076 -4.029 1.00 86.56 190 LYS A CA 1
ATOM 1418 C C . LYS A 1 190 ? 16.896 2.462 -2.870 1.00 86.56 190 LYS A C 1
ATOM 1420 O O . LYS A 1 190 ? 16.125 1.517 -3.088 1.00 86.56 190 LYS A O 1
ATOM 1425 N N . PRO A 1 191 ? 17.087 2.967 -1.639 1.00 84.88 191 PRO A N 1
ATOM 1426 C CA . PRO A 1 191 ? 16.238 2.566 -0.531 1.00 84.88 191 PRO A CA 1
ATOM 1427 C C . PRO A 1 191 ? 14.781 2.912 -0.852 1.00 84.88 191 PRO A C 1
ATOM 1429 O O . PRO A 1 191 ? 14.502 3.836 -1.621 1.00 84.88 191 PRO A O 1
ATOM 1432 N N . GLY A 1 192 ? 13.861 2.135 -0.280 1.00 83.31 192 GLY A N 1
ATOM 1433 C CA . GLY A 1 192 ? 12.438 2.446 -0.348 1.00 83.31 192 GLY A CA 1
ATOM 1434 C C . GLY A 1 192 ? 12.110 3.787 0.325 1.00 83.31 192 GLY A C 1
ATOM 1435 O O . GLY A 1 192 ? 12.969 4.383 0.983 1.00 83.31 192 GLY A O 1
ATOM 1436 N N . PRO A 1 193 ? 10.877 4.280 0.149 1.00 86.19 193 PRO A N 1
ATOM 1437 C CA . PRO A 1 193 ? 10.415 5.467 0.857 1.00 86.19 193 PRO A CA 1
ATOM 1438 C C . PRO A 1 193 ? 10.479 5.253 2.377 1.00 86.19 193 PRO A C 1
ATOM 1440 O O . PRO A 1 193 ? 10.198 4.160 2.862 1.00 86.19 193 PRO A O 1
ATOM 1443 N N . ASP A 1 194 ? 10.829 6.304 3.121 1.00 90.00 194 ASP A N 1
ATOM 1444 C CA . ASP A 1 194 ? 10.749 6.300 4.585 1.00 90.00 194 ASP A CA 1
ATOM 1445 C C . ASP A 1 194 ? 9.278 6.423 5.011 1.00 90.00 194 ASP A C 1
ATOM 1447 O O . ASP A 1 194 ? 8.609 7.419 4.716 1.00 90.00 194 ASP A O 1
ATOM 1451 N N . LEU A 1 195 ? 8.763 5.372 5.649 1.00 90.06 195 LEU A N 1
ATOM 1452 C CA . LEU A 1 195 ? 7.356 5.239 6.024 1.00 90.06 195 LEU A CA 1
ATOM 1453 C C . LEU A 1 195 ? 7.124 5.327 7.531 1.00 90.06 195 LEU A C 1
ATOM 1455 O O . LEU A 1 195 ? 5.966 5.352 7.946 1.00 90.06 195 LEU A O 1
ATOM 1459 N N . ASP A 1 196 ? 8.171 5.439 8.347 1.00 89.88 196 ASP A N 1
ATOM 1460 C CA . ASP A 1 196 ? 8.047 5.332 9.802 1.00 89.88 196 ASP A CA 1
ATOM 1461 C C . ASP A 1 196 ? 7.154 6.439 10.374 1.00 89.88 196 ASP A C 1
ATOM 1463 O O . ASP A 1 196 ? 6.189 6.180 11.101 1.00 89.88 196 ASP A O 1
ATOM 1467 N N . GLN A 1 197 ? 7.428 7.691 9.994 1.00 90.31 197 GLN A N 1
ATOM 1468 C CA . GLN A 1 197 ? 6.652 8.838 10.465 1.00 90.31 197 GLN A CA 1
ATOM 1469 C C . GLN A 1 197 ? 5.192 8.804 9.960 1.00 90.31 197 GLN A C 1
ATOM 1471 O O . GLN A 1 197 ? 4.285 8.968 10.782 1.00 90.31 197 GLN A O 1
ATOM 1476 N N . PRO A 1 198 ? 4.911 8.578 8.659 1.00 91.31 198 PRO A N 1
ATOM 1477 C CA . PRO A 1 198 ? 3.541 8.422 8.182 1.00 91.31 198 PRO A CA 1
ATOM 1478 C C . PRO A 1 198 ? 2.759 7.282 8.841 1.00 91.31 198 PRO A C 1
ATOM 1480 O O . PRO A 1 198 ? 1.608 7.481 9.227 1.00 91.31 198 PRO A O 1
ATOM 1483 N N . LEU A 1 199 ? 3.369 6.102 8.988 1.00 91.19 199 LEU A N 1
ATOM 1484 C CA . LEU A 1 199 ? 2.709 4.947 9.596 1.00 91.19 199 LEU A CA 1
ATOM 1485 C C . LEU A 1 199 ? 2.409 5.192 11.079 1.00 91.19 199 LEU A C 1
ATOM 1487 O O . LEU A 1 199 ? 1.334 4.809 11.539 1.00 91.19 199 LEU A O 1
ATOM 1491 N N . SER A 1 200 ? 3.280 5.917 11.793 1.00 89.56 200 SER A N 1
ATOM 1492 C CA . SER A 1 200 ? 3.000 6.363 13.164 1.00 89.56 200 SER A CA 1
ATOM 1493 C C . SER A 1 200 ? 1.759 7.241 13.257 1.00 89.56 200 SER A C 1
ATOM 1495 O O . SER A 1 200 ? 0.929 7.010 14.132 1.00 89.56 200 SER A O 1
ATOM 1497 N N . GLY A 1 201 ? 1.589 8.205 12.347 1.00 90.00 201 GLY A N 1
ATOM 1498 C CA . GLY A 1 201 ? 0.400 9.065 12.342 1.00 90.00 201 GLY A CA 1
ATOM 1499 C C . GLY A 1 201 ? -0.902 8.288 12.110 1.00 90.00 201 GLY A C 1
ATOM 1500 O O . GLY A 1 201 ? -1.930 8.602 12.707 1.00 90.00 201 GLY A O 1
ATOM 1501 N N . ILE A 1 202 ? -0.856 7.235 11.290 1.00 91.50 202 ILE A N 1
ATOM 1502 C CA . ILE A 1 202 ? -2.005 6.345 11.064 1.00 91.50 202 ILE A CA 1
ATOM 1503 C C . ILE A 1 202 ? -2.284 5.503 12.309 1.00 91.50 202 ILE A C 1
ATOM 1505 O O . ILE A 1 202 ? -3.439 5.381 12.711 1.00 91.50 202 ILE A O 1
ATOM 1509 N N . ALA A 1 203 ? -1.251 4.939 12.938 1.00 90.12 203 ALA A N 1
ATOM 1510 C CA . ALA A 1 203 ? -1.417 4.161 14.162 1.00 90.12 203 ALA A CA 1
ATOM 1511 C C . ALA A 1 203 ? -1.993 5.005 15.310 1.00 90.12 203 ALA A C 1
ATOM 1513 O O . ALA A 1 203 ? -2.837 4.511 16.058 1.00 90.12 203 ALA A O 1
ATOM 1514 N N . ASP A 1 204 ? -1.597 6.276 15.417 1.00 90.31 204 ASP A N 1
ATOM 1515 C CA . ASP A 1 204 ? -2.179 7.231 16.365 1.00 90.31 204 ASP A CA 1
ATOM 1516 C C . ASP A 1 204 ? -3.685 7.402 16.132 1.00 90.31 204 ASP A C 1
ATOM 1518 O O . ASP A 1 204 ? -4.482 7.201 17.050 1.00 90.31 204 ASP A O 1
ATOM 1522 N N . ALA A 1 205 ? -4.089 7.666 14.888 1.00 88.81 205 ALA A N 1
ATOM 1523 C CA . ALA A 1 205 ? -5.497 7.831 14.531 1.00 88.81 205 ALA A CA 1
ATOM 1524 C C . ALA A 1 205 ? -6.329 6.555 14.745 1.00 88.81 205 ALA A C 1
ATOM 1526 O O . ALA A 1 205 ? -7.476 6.613 15.193 1.00 88.81 205 ALA A O 1
ATOM 1527 N N . LEU A 1 206 ? -5.757 5.384 14.450 1.00 89.12 206 LEU A N 1
ATOM 1528 C CA . LEU A 1 206 ? -6.403 4.095 14.703 1.00 89.12 206 LEU A CA 1
ATOM 1529 C C . LEU A 1 206 ? -6.567 3.812 16.193 1.00 89.12 206 LEU A C 1
ATOM 1531 O O . LEU A 1 206 ? -7.573 3.220 16.584 1.00 89.12 206 LEU A O 1
ATOM 1535 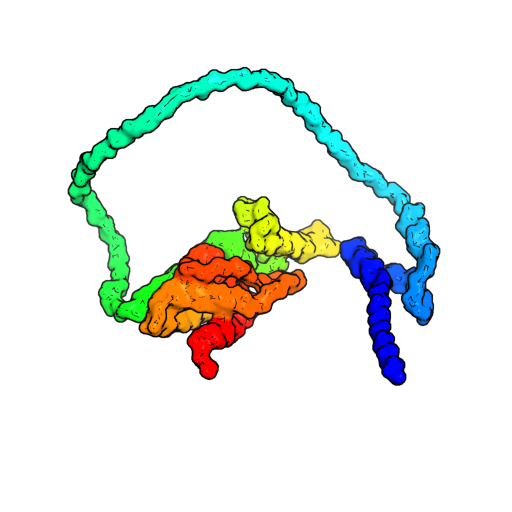N N . THR A 1 207 ? -5.599 4.214 17.015 1.00 88.94 207 THR A N 1
ATOM 1536 C CA . THR A 1 207 ? -5.660 4.043 18.471 1.00 88.94 207 THR A CA 1
ATOM 1537 C C . THR A 1 207 ? -6.774 4.905 19.047 1.00 88.94 207 THR A C 1
ATOM 1539 O O . THR A 1 207 ? -7.690 4.357 19.655 1.00 88.94 207 THR A O 1
ATOM 1542 N N . GLU A 1 208 ? -6.788 6.205 18.724 1.00 88.00 208 GLU A N 1
ATOM 1543 C CA . GLU A 1 208 ? -7.859 7.123 19.143 1.00 88.00 208 GLU A CA 1
ATOM 1544 C C . GLU A 1 208 ? -9.242 6.588 18.739 1.00 88.00 208 GLU A C 1
ATOM 1546 O O . GLU A 1 208 ? -10.209 6.647 19.502 1.00 88.00 208 GLU A O 1
ATOM 1551 N N . ARG A 1 209 ? -9.351 6.013 17.536 1.00 83.12 209 ARG A N 1
ATOM 1552 C CA . ARG A 1 209 ? -10.608 5.434 17.062 1.00 83.12 209 ARG A CA 1
ATOM 1553 C C . ARG A 1 209 ? -10.984 4.141 17.781 1.00 83.12 209 ARG A C 1
ATOM 1555 O O . ARG A 1 209 ? -12.167 3.910 18.046 1.00 83.12 209 ARG A O 1
ATOM 1562 N N . SER A 1 210 ? -10.000 3.302 18.084 1.00 85.31 210 SER A N 1
ATOM 1563 C CA . SER A 1 210 ? -10.207 2.033 18.784 1.00 85.31 210 SER A CA 1
ATOM 1564 C C . SER A 1 210 ? -10.769 2.256 20.183 1.00 85.31 210 SER A C 1
ATOM 1566 O O . SER A 1 210 ? -11.646 1.499 20.603 1.00 85.31 210 SER A O 1
ATOM 1568 N N . ASP A 1 211 ? -10.358 3.335 20.849 1.00 84.19 211 ASP A N 1
ATOM 1569 C CA . ASP A 1 211 ? -10.887 3.730 22.158 1.00 84.19 211 ASP A CA 1
ATOM 1570 C C . ASP A 1 211 ? -12.377 4.108 22.095 1.00 84.19 211 ASP A C 1
ATOM 1572 O O . ASP 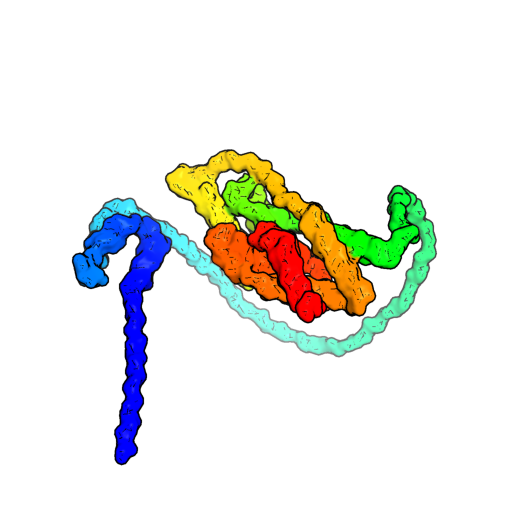A 1 211 ? -13.115 3.941 23.067 1.00 84.19 211 ASP A O 1
ATOM 1576 N N . GLN A 1 212 ? -12.858 4.565 20.932 1.00 82.75 212 GLN A N 1
ATOM 1577 C CA . GLN A 1 212 ? -14.256 4.952 20.728 1.00 82.75 212 GLN A CA 1
ATOM 1578 C C . GLN A 1 212 ? -15.165 3.788 20.308 1.00 82.75 212 GLN A C 1
ATOM 1580 O O . GLN A 1 212 ? -16.338 3.771 20.687 1.00 82.75 212 GLN A O 1
ATOM 1585 N N . ARG A 1 213 ? -14.687 2.873 19.449 1.00 72.88 213 ARG A N 1
ATOM 1586 C CA . ARG A 1 213 ? -15.554 1.911 18.730 1.00 72.88 213 ARG A CA 1
ATOM 1587 C C . ARG A 1 213 ? -15.049 0.471 18.648 1.00 72.88 213 ARG A C 1
ATOM 1589 O O . ARG A 1 213 ? -15.737 -0.328 18.028 1.00 72.88 213 ARG A O 1
ATOM 1596 N N . ASP A 1 214 ? -13.957 0.136 19.332 1.00 87.19 214 ASP A N 1
ATOM 1597 C CA . ASP A 1 214 ? -13.175 -1.104 19.209 1.00 87.19 214 ASP A CA 1
ATOM 1598 C C . ASP A 1 214 ? -12.164 -1.128 18.041 1.00 87.19 214 ASP A C 1
ATOM 1600 O O . ASP A 1 214 ? -12.266 -0.394 17.053 1.00 87.19 214 ASP A O 1
ATOM 1604 N N . LYS A 1 215 ? -11.153 -2.002 18.176 1.00 88.31 215 LYS A N 1
ATOM 1605 C CA . LYS A 1 215 ? -10.049 -2.164 17.213 1.00 88.31 215 LYS A CA 1
ATOM 1606 C C . LYS A 1 215 ? -10.543 -2.555 15.820 1.00 88.31 215 LYS A C 1
ATOM 1608 O O . LYS A 1 215 ? -10.006 -2.101 14.812 1.00 88.31 215 LYS A O 1
ATOM 1613 N N . ARG A 1 216 ? -11.547 -3.430 15.758 1.00 90.62 216 ARG A N 1
ATOM 1614 C CA . ARG A 1 216 ? -12.024 -4.009 14.501 1.00 90.62 216 ARG A CA 1
ATOM 1615 C C . ARG A 1 216 ? -12.695 -2.943 13.644 1.00 90.62 216 ARG A C 1
ATOM 1617 O O . ARG A 1 216 ? -12.393 -2.844 12.458 1.00 90.62 216 ARG A O 1
ATOM 1624 N N . HIS A 1 217 ? -13.549 -2.116 14.241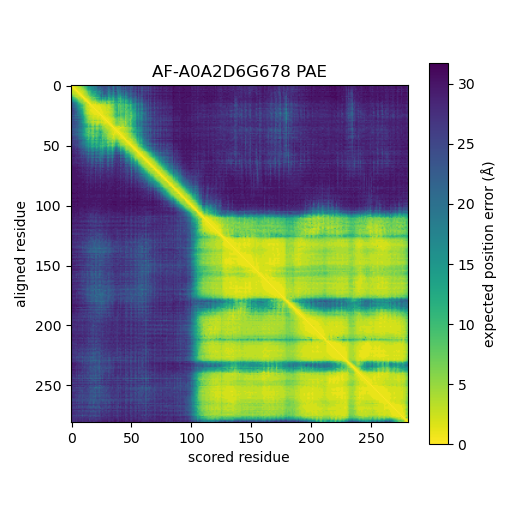 1.00 91.12 217 HIS A N 1
ATOM 1625 C CA . HIS A 1 217 ? -14.206 -1.018 13.541 1.00 91.12 217 HIS A CA 1
ATOM 1626 C C . HIS A 1 217 ? -13.200 0.043 13.087 1.00 91.12 217 HIS A C 1
ATOM 1628 O O . HIS A 1 217 ? -13.326 0.541 11.973 1.00 91.12 217 HIS A O 1
ATOM 1634 N N . ALA A 1 218 ? -12.158 0.332 13.878 1.00 91.25 218 ALA A N 1
ATOM 1635 C CA . ALA A 1 218 ? -11.086 1.234 13.450 1.00 91.25 218 ALA A CA 1
ATOM 1636 C C . ALA A 1 218 ? -10.385 0.738 12.168 1.00 91.25 218 ALA A C 1
ATOM 1638 O O . ALA A 1 218 ? -10.138 1.521 11.250 1.00 91.25 218 ALA A O 1
ATOM 1639 N N . VAL A 1 219 ? -10.123 -0.571 12.059 1.00 93.75 219 VAL A N 1
ATOM 1640 C CA . VAL A 1 219 ? -9.544 -1.168 10.842 1.00 93.75 219 VAL A CA 1
ATOM 1641 C C . VAL A 1 219 ? -10.537 -1.166 9.677 1.00 93.75 219 VAL A C 1
ATOM 1643 O O . VAL A 1 219 ? -10.140 -0.865 8.554 1.00 93.75 219 VAL A O 1
ATOM 1646 N N . MET A 1 220 ? -11.823 -1.444 9.914 1.00 94.81 220 MET A N 1
ATOM 1647 C CA . MET A 1 220 ? -12.858 -1.372 8.869 1.00 94.81 220 MET A CA 1
ATOM 1648 C C . MET A 1 220 ? -12.998 0.045 8.294 1.00 94.81 220 MET A C 1
ATOM 1650 O O . MET A 1 220 ? -13.099 0.217 7.076 1.00 94.81 220 MET A O 1
ATOM 1654 N N . ASP A 1 221 ? -12.965 1.064 9.153 1.00 94.06 221 ASP A N 1
ATOM 1655 C CA . ASP A 1 221 ? -13.001 2.468 8.742 1.00 94.06 221 ASP A CA 1
ATOM 1656 C C . ASP A 1 221 ? -11.741 2.820 7.917 1.00 94.06 221 ASP A C 1
ATOM 1658 O O . ASP A 1 221 ? -11.835 3.484 6.880 1.00 94.06 221 ASP A O 1
ATOM 1662 N N . LEU A 1 222 ? -10.558 2.316 8.300 1.00 95.06 222 LEU A N 1
ATOM 1663 C CA . LEU A 1 222 ? -9.328 2.465 7.512 1.00 95.06 222 LEU A CA 1
ATOM 1664 C C . LEU A 1 222 ? -9.433 1.793 6.140 1.00 95.06 222 LEU A C 1
ATOM 1666 O O . LEU A 1 222 ? -9.161 2.436 5.129 1.00 95.06 222 LEU A O 1
ATOM 1670 N N . GLN A 1 223 ? -9.847 0.525 6.085 1.00 96.25 223 GLN A N 1
ATOM 1671 C CA . GLN A 1 223 ? -10.035 -0.217 4.832 1.00 96.25 223 GLN A CA 1
ATOM 1672 C C . GLN A 1 223 ? -11.017 0.515 3.906 1.00 96.25 223 GLN A C 1
ATOM 1674 O O . GLN A 1 223 ? -10.765 0.668 2.711 1.00 96.25 223 GLN A O 1
ATOM 1679 N N . SER A 1 224 ? -12.107 1.038 4.469 1.00 95.69 224 SER A N 1
ATOM 1680 C CA . SER A 1 224 ? -13.093 1.833 3.735 1.00 95.69 224 SER A CA 1
ATOM 1681 C C . SER A 1 224 ? -12.521 3.161 3.234 1.00 95.69 224 SER A C 1
ATOM 1683 O O . SER A 1 224 ? -12.807 3.567 2.109 1.00 95.69 224 SER A O 1
ATOM 1685 N N . SER A 1 225 ? -11.690 3.826 4.037 1.00 94.69 225 SER A N 1
ATOM 1686 C CA . SER A 1 225 ? -11.034 5.088 3.672 1.00 94.69 225 SER A CA 1
ATOM 1687 C C . SER A 1 225 ? -10.021 4.901 2.547 1.00 94.69 225 SER A C 1
ATOM 1689 O O . SER A 1 225 ? -9.987 5.697 1.613 1.00 94.69 225 SER A O 1
ATOM 1691 N N . ILE A 1 226 ? -9.258 3.808 2.589 1.00 95.19 226 ILE A N 1
ATOM 1692 C CA . ILE A 1 226 ? -8.336 3.399 1.524 1.00 95.19 226 ILE A CA 1
ATOM 1693 C C . ILE A 1 226 ? -9.108 3.127 0.228 1.00 95.19 226 ILE A C 1
ATOM 1695 O O . ILE A 1 226 ? -8.728 3.631 -0.825 1.00 95.19 226 ILE A O 1
ATOM 1699 N N . ASN A 1 227 ? -10.233 2.409 0.303 1.00 95.44 227 ASN A N 1
ATOM 1700 C CA . ASN A 1 227 ? -11.104 2.151 -0.849 1.00 95.44 227 ASN A CA 1
ATOM 1701 C C . ASN A 1 227 ? -11.774 3.416 -1.417 1.00 95.44 227 ASN A C 1
ATOM 1703 O O . ASN A 1 227 ? -12.250 3.396 -2.550 1.00 95.44 227 ASN A O 1
ATOM 1707 N N . ALA A 1 228 ? -11.845 4.501 -0.640 1.00 94.19 228 ALA A N 1
ATOM 1708 C CA . ALA A 1 228 ? -12.387 5.785 -1.078 1.00 94.19 228 ALA A CA 1
ATOM 1709 C C . ALA A 1 228 ? -11.345 6.678 -1.774 1.00 94.19 228 ALA A C 1
ATOM 1711 O O . ALA A 1 228 ? -11.710 7.720 -2.329 1.00 94.19 228 ALA A O 1
ATOM 1712 N N . LEU A 1 229 ? -10.061 6.304 -1.743 1.00 92.25 229 LEU A N 1
ATOM 1713 C CA . LEU A 1 229 ? -9.025 7.002 -2.497 1.00 92.25 229 LEU A CA 1
ATOM 1714 C C . LEU A 1 229 ? -9.248 6.801 -4.002 1.00 92.25 229 LEU A C 1
ATOM 1716 O O . LEU A 1 229 ? -9.698 5.736 -4.428 1.00 92.25 229 LEU A O 1
ATOM 1720 N N . PRO A 1 230 ? -8.939 7.810 -4.833 1.00 87.94 230 PRO A N 1
ATOM 1721 C CA . PRO A 1 230 ? -9.105 7.688 -6.272 1.00 87.94 230 PRO A CA 1
ATOM 1722 C C . PRO A 1 230 ? -8.120 6.651 -6.821 1.00 87.94 230 PRO A C 1
ATOM 1724 O O . PRO A 1 230 ? -6.938 6.930 -6.968 1.00 87.94 230 PRO A O 1
ATOM 1727 N N . SER A 1 231 ? -8.600 5.451 -7.146 1.00 77.88 231 SER A N 1
ATOM 1728 C CA . SER A 1 231 ? -7.789 4.405 -7.778 1.00 77.88 231 SER A CA 1
ATOM 1729 C C . SER A 1 231 ? -7.627 4.680 -9.276 1.00 77.88 231 SER A C 1
ATOM 1731 O O . SER A 1 231 ? -8.135 3.943 -10.122 1.00 77.88 231 SER A O 1
ATOM 1733 N N . GLU A 1 232 ? -6.951 5.768 -9.632 1.00 68.25 232 GLU A N 1
ATOM 1734 C CA . GLU A 1 232 ? -6.553 5.981 -11.019 1.00 68.25 232 GLU A CA 1
ATOM 1735 C C . GLU A 1 232 ? -5.278 5.188 -11.300 1.00 68.25 232 GLU A C 1
ATOM 1737 O O . GLU A 1 232 ? -4.266 5.310 -10.611 1.00 68.25 232 GLU A O 1
ATOM 1742 N N . ARG A 1 233 ? -5.321 4.349 -12.338 1.00 60.59 233 ARG A N 1
ATOM 1743 C CA . ARG A 1 233 ? -4.143 3.649 -12.856 1.00 60.59 233 ARG A CA 1
ATOM 1744 C C . ARG A 1 233 ? -3.311 4.670 -13.642 1.00 60.59 233 ARG A C 1
ATOM 1746 O O . ARG A 1 233 ? -3.340 4.695 -14.870 1.00 60.59 233 ARG A O 1
ATOM 1753 N N . GLY A 1 234 ? -2.641 5.572 -12.923 1.00 56.50 234 GLY A N 1
ATOM 1754 C CA . GLY A 1 234 ? -1.749 6.578 -13.492 1.00 56.50 234 GLY A CA 1
ATOM 1755 C C . GLY A 1 234 ? -0.636 5.941 -14.331 1.00 56.50 234 GLY A C 1
ATOM 1756 O O . GLY A 1 234 ? -0.279 4.770 -14.145 1.00 56.50 234 GLY A O 1
ATOM 1757 N N . GLY A 1 235 ? -0.091 6.703 -15.284 1.00 56.91 235 GLY A N 1
ATOM 1758 C CA . GLY A 1 235 ? 0.903 6.227 -16.258 1.00 56.91 235 GLY A CA 1
ATOM 1759 C C . GLY A 1 235 ? 2.213 5.715 -15.645 1.00 56.91 235 GLY A C 1
ATOM 1760 O O . GLY A 1 235 ? 2.874 4.876 -16.244 1.00 56.91 235 GLY A O 1
ATOM 1761 N N . ASP A 1 236 ? 2.550 6.147 -14.434 1.00 61.28 236 ASP A N 1
ATOM 1762 C CA . ASP A 1 236 ? 3.701 5.702 -13.638 1.00 61.28 236 ASP A CA 1
ATOM 1763 C C . ASP A 1 236 ? 3.315 4.751 -12.493 1.00 61.28 236 ASP A C 1
ATOM 1765 O O . ASP A 1 236 ? 4.166 4.043 -11.959 1.00 61.28 236 ASP A O 1
ATOM 1769 N N . GLY A 1 237 ? 2.019 4.602 -12.201 1.00 63.00 237 GLY A N 1
ATOM 1770 C CA . GLY A 1 237 ? 1.518 3.699 -11.158 1.00 63.00 237 GLY A CA 1
ATOM 1771 C C . GLY A 1 237 ? 1.508 4.352 -9.788 1.00 63.00 237 GLY A C 1
ATOM 1772 O O . GLY A 1 237 ? 1.238 3.675 -8.793 1.00 63.00 237 GLY A O 1
ATOM 1773 N N . GLU A 1 238 ? 1.760 5.660 -9.748 1.00 68.50 238 GLU A N 1
ATOM 1774 C CA . GLU A 1 238 ? 1.397 6.503 -8.625 1.00 68.50 238 GLU A CA 1
ATOM 1775 C C . GLU A 1 238 ? -0.139 6.530 -8.533 1.00 68.50 238 GLU A C 1
ATOM 1777 O O . GLU A 1 238 ? -0.845 6.639 -9.537 1.00 68.50 238 GLU A O 1
ATOM 1782 N N . GLY A 1 239 ? -0.664 6.308 -7.326 1.00 75.00 239 GLY A N 1
ATOM 1783 C CA . GLY A 1 239 ? -2.105 6.283 -7.056 1.00 75.00 239 GLY A CA 1
ATOM 1784 C C . GLY A 1 239 ? -2.807 4.924 -7.187 1.00 75.00 239 GLY A C 1
ATOM 1785 O O . GLY A 1 239 ? -3.971 4.812 -6.801 1.00 75.00 239 GLY A O 1
ATOM 1786 N N . PHE A 1 240 ? -2.130 3.859 -7.641 1.00 86.69 240 PHE A N 1
ATOM 1787 C CA . PHE A 1 240 ? -2.708 2.516 -7.520 1.00 86.69 240 PHE A CA 1
ATOM 1788 C C . PHE A 1 240 ? -2.771 2.108 -6.049 1.00 86.69 240 PHE A C 1
ATOM 1790 O O . PHE A 1 240 ? -1.749 2.067 -5.370 1.00 86.69 240 PHE A O 1
ATOM 1797 N N . VAL A 1 241 ? -3.961 1.745 -5.587 1.00 90.56 241 VAL A N 1
ATOM 1798 C CA . VAL A 1 241 ? -4.199 1.149 -4.275 1.00 90.56 241 VAL A CA 1
ATOM 1799 C C . VAL A 1 241 ? -5.177 -0.003 -4.494 1.00 90.56 241 VAL A C 1
ATOM 1801 O O . VAL A 1 241 ? -6.233 0.224 -5.090 1.00 90.56 241 VAL A O 1
ATOM 1804 N N . PRO A 1 242 ? -4.841 -1.238 -4.082 1.00 90.00 242 PRO A N 1
ATOM 1805 C CA . PRO A 1 242 ? -5.722 -2.372 -4.307 1.00 90.00 242 PRO A CA 1
ATOM 1806 C C . PRO A 1 242 ? -6.993 -2.222 -3.472 1.00 90.00 242 PRO A C 1
ATOM 1808 O O . PRO A 1 242 ? -6.944 -1.793 -2.318 1.00 90.00 242 PRO A O 1
ATOM 1811 N N . THR A 1 243 ? -8.131 -2.614 -4.042 1.00 94.19 243 THR A N 1
ATOM 1812 C CA . THR A 1 243 ? -9.389 -2.648 -3.297 1.00 94.19 243 THR A CA 1
ATOM 1813 C C . THR A 1 243 ? -9.306 -3.695 -2.193 1.00 94.19 243 THR A C 1
ATOM 1815 O O . THR A 1 243 ? -8.961 -4.854 -2.434 1.00 94.19 243 THR A O 1
ATOM 1818 N N . LEU A 1 244 ? -9.663 -3.291 -0.981 1.00 95.50 244 LEU A N 1
ATOM 1819 C CA . LEU A 1 244 ? -9.653 -4.130 0.206 1.00 95.50 244 LEU A CA 1
ATOM 1820 C C . LEU A 1 244 ? -11.052 -4.645 0.536 1.00 95.50 244 LEU A C 1
ATOM 1822 O O . LEU A 1 244 ? -12.051 -3.945 0.350 1.00 95.50 244 LEU A O 1
ATOM 1826 N N . ALA A 1 245 ? -11.116 -5.851 1.095 1.00 96.69 245 ALA A N 1
ATOM 1827 C CA . ALA A 1 245 ? -12.286 -6.265 1.855 1.00 96.69 245 ALA A CA 1
ATOM 1828 C C . ALA A 1 245 ? -12.379 -5.422 3.137 1.00 96.69 245 ALA A C 1
ATOM 1830 O O . ALA A 1 245 ? -11.359 -5.065 3.720 1.00 96.69 245 ALA A O 1
ATOM 1831 N N . VAL A 1 246 ? -13.602 -5.090 3.556 1.00 96.94 246 VAL A N 1
ATOM 1832 C CA . VAL A 1 246 ? -13.865 -4.346 4.797 1.00 96.94 246 VAL A CA 1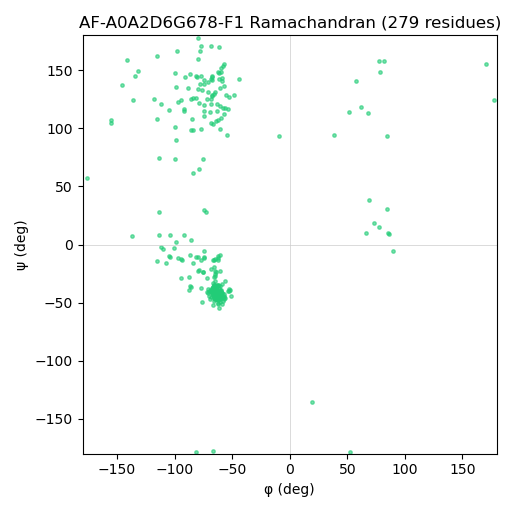
ATOM 1833 C C . VAL A 1 246 ? -14.285 -5.346 5.875 1.00 96.94 246 VAL A C 1
ATOM 1835 O O . VAL A 1 246 ? -15.467 -5.497 6.180 1.00 96.94 246 VAL A O 1
ATOM 1838 N N . ASP A 1 247 ? -13.321 -6.111 6.377 1.00 96.00 247 ASP A N 1
ATOM 1839 C CA . ASP A 1 247 ? -13.511 -7.207 7.340 1.00 96.00 247 ASP A CA 1
ATOM 1840 C C . ASP A 1 247 ? -13.011 -6.869 8.757 1.00 96.00 247 ASP A C 1
ATOM 1842 O O . ASP A 1 247 ? -13.434 -7.509 9.733 1.00 96.00 247 ASP A O 1
ATOM 1846 N N . GLY A 1 248 ? -12.195 -5.816 8.872 1.00 93.88 248 GLY A N 1
ATOM 1847 C CA . GLY A 1 248 ? -11.533 -5.394 10.102 1.00 93.88 248 GLY A CA 1
ATOM 1848 C C . GLY A 1 248 ? -10.217 -6.121 10.374 1.00 93.88 248 GLY A C 1
ATOM 1849 O O . GLY A 1 248 ? -9.660 -5.959 11.461 1.00 93.88 248 GLY A O 1
ATOM 1850 N N . ASP A 1 249 ? -9.711 -6.886 9.404 1.00 93.62 249 ASP A N 1
ATOM 1851 C CA . ASP A 1 249 ? -8.477 -7.649 9.534 1.00 93.62 249 ASP A CA 1
ATOM 1852 C C . ASP A 1 249 ? -7.286 -6.895 8.921 1.00 93.62 249 ASP A C 1
ATOM 1854 O O . ASP A 1 249 ? -7.218 -6.558 7.730 1.00 93.62 249 ASP A O 1
ATOM 1858 N N . LEU A 1 250 ? -6.267 -6.662 9.750 1.00 91.19 250 LEU A N 1
ATOM 1859 C CA . LEU A 1 250 ? -5.019 -6.025 9.335 1.00 91.19 250 LEU A CA 1
ATOM 1860 C C . LEU A 1 250 ? -4.054 -7.057 8.722 1.00 91.19 250 LEU A C 1
ATOM 1862 O O . LEU A 1 250 ? -2.969 -7.316 9.236 1.00 91.19 250 LEU A O 1
ATOM 1866 N N . GLY A 1 251 ? -4.480 -7.689 7.627 1.00 91.81 251 GLY A N 1
ATOM 1867 C CA . GLY A 1 251 ? -3.687 -8.686 6.904 1.00 91.81 251 GLY A CA 1
ATOM 1868 C C . GLY A 1 251 ? -2.617 -8.089 5.973 1.00 91.81 251 GLY A C 1
ATOM 1869 O O . GLY A 1 251 ? -2.555 -6.870 5.787 1.00 91.81 251 GLY A O 1
ATOM 1870 N N . PRO A 1 252 ? -1.805 -8.938 5.309 1.00 91.19 252 PRO A N 1
ATOM 1871 C CA . PRO A 1 252 ? -0.767 -8.502 4.368 1.00 91.19 252 PRO A CA 1
ATOM 1872 C C . PRO A 1 252 ? -1.273 -7.532 3.290 1.00 91.19 252 PRO A C 1
ATOM 1874 O O . PRO A 1 252 ? -0.670 -6.483 3.085 1.00 91.19 252 PRO A O 1
ATOM 1877 N N . LYS A 1 253 ? -2.438 -7.813 2.683 1.00 91.94 253 LYS A N 1
ATOM 1878 C CA . LYS A 1 253 ? -3.047 -6.934 1.667 1.00 91.94 253 LYS A CA 1
ATOM 1879 C C . LYS A 1 253 ? -3.397 -5.550 2.221 1.00 91.94 253 LYS A C 1
ATOM 1881 O O . LYS A 1 253 ? -3.107 -4.551 1.570 1.00 91.94 253 LYS A O 1
ATOM 1886 N N . THR A 1 254 ? -3.975 -5.482 3.424 1.00 94.69 254 THR A N 1
ATOM 1887 C CA . THR A 1 254 ? -4.306 -4.210 4.086 1.00 94.69 254 THR A CA 1
ATOM 1888 C C . THR A 1 254 ? -3.039 -3.397 4.344 1.00 94.69 254 THR A C 1
ATOM 1890 O O . THR A 1 254 ? -3.001 -2.210 4.039 1.00 94.69 254 THR A O 1
ATOM 1893 N N . ARG A 1 255 ? -1.967 -4.033 4.833 1.00 93.94 255 ARG A N 1
ATOM 1894 C CA . ARG A 1 255 ? -0.683 -3.360 5.092 1.00 93.94 255 ARG A CA 1
ATOM 1895 C C . ARG A 1 255 ? -0.033 -2.832 3.821 1.00 93.94 255 ARG A C 1
ATOM 1897 O O . ARG A 1 255 ? 0.367 -1.671 3.787 1.00 93.94 255 ARG A O 1
ATOM 1904 N N . PHE A 1 256 ? 0.019 -3.654 2.773 1.00 92.69 256 PHE A N 1
ATOM 1905 C CA . PHE A 1 256 ? 0.509 -3.230 1.465 1.00 92.69 256 PHE A CA 1
ATOM 1906 C C . PHE A 1 256 ? -0.289 -2.031 0.943 1.00 92.69 256 PHE A C 1
ATOM 1908 O O . PHE A 1 256 ? 0.297 -1.029 0.544 1.00 92.69 256 PHE A O 1
ATOM 1915 N N . ALA A 1 257 ? -1.620 -2.080 1.022 1.00 94.25 257 ALA A N 1
ATOM 1916 C CA . ALA A 1 257 ? -2.481 -0.985 0.591 1.00 94.25 257 ALA A CA 1
ATOM 1917 C C . ALA A 1 257 ? -2.283 0.298 1.411 1.00 94.25 257 ALA A C 1
ATOM 1919 O O . ALA A 1 257 ? -2.273 1.376 0.825 1.00 94.25 257 ALA A O 1
ATOM 1920 N N . VAL A 1 258 ? -2.073 0.202 2.731 1.00 94.81 258 VAL A N 1
ATOM 1921 C CA . VAL A 1 258 ? -1.737 1.355 3.586 1.00 94.81 258 VAL A CA 1
ATOM 1922 C C . VAL A 1 258 ? -0.421 1.982 3.137 1.00 94.81 258 VAL A C 1
ATOM 1924 O O . VAL A 1 258 ? -0.387 3.173 2.831 1.00 94.81 258 VAL A O 1
ATOM 1927 N N . LYS A 1 259 ? 0.654 1.186 3.049 1.00 93.75 259 LYS A N 1
ATOM 1928 C CA . LYS A 1 259 ? 1.970 1.666 2.603 1.00 93.75 259 LYS A CA 1
ATOM 1929 C C . LYS A 1 259 ? 1.861 2.291 1.211 1.00 93.75 259 LYS A C 1
ATOM 1931 O O . LYS A 1 259 ? 2.326 3.407 0.992 1.00 93.75 259 LYS A O 1
ATOM 1936 N N . LYS A 1 260 ? 1.151 1.635 0.291 1.00 92.06 260 LYS A N 1
ATOM 1937 C CA . LYS A 1 260 ? 0.951 2.134 -1.069 1.00 92.06 260 LYS A CA 1
ATOM 1938 C C . LYS A 1 260 ? 0.158 3.441 -1.097 1.00 92.06 260 LYS A C 1
ATOM 1940 O O . LYS A 1 260 ? 0.589 4.383 -1.756 1.00 92.06 260 LYS A O 1
ATOM 1945 N N . ALA A 1 261 ? -0.926 3.544 -0.332 1.00 93.50 261 ALA A N 1
ATOM 1946 C CA . ALA A 1 261 ? -1.711 4.768 -0.206 1.00 93.50 261 ALA A CA 1
ATOM 1947 C C . ALA A 1 261 ? -0.871 5.931 0.340 1.00 93.50 261 ALA A C 1
ATOM 1949 O O . ALA A 1 261 ? -0.917 7.031 -0.206 1.00 93.50 261 ALA A O 1
ATOM 1950 N N . VAL A 1 262 ? -0.047 5.677 1.360 1.00 93.19 262 VAL A N 1
ATOM 1951 C CA . VAL A 1 262 ? 0.883 6.671 1.912 1.00 93.19 262 VAL A CA 1
ATOM 1952 C C . VAL A 1 262 ? 1.902 7.115 0.865 1.00 93.19 262 VAL A C 1
ATOM 1954 O O . VAL A 1 262 ? 2.100 8.314 0.694 1.00 93.19 262 VAL A O 1
ATOM 1957 N N . THR A 1 263 ? 2.521 6.180 0.139 1.00 91.06 263 THR A N 1
ATOM 1958 C CA . THR A 1 263 ? 3.515 6.519 -0.897 1.00 91.06 263 THR A CA 1
ATOM 1959 C C . THR A 1 263 ? 2.913 7.254 -2.093 1.00 91.06 263 THR A C 1
ATOM 1961 O O . THR A 1 263 ? 3.556 8.145 -2.635 1.00 91.06 263 THR A O 1
ATOM 1964 N N . GLY A 1 264 ? 1.691 6.900 -2.503 1.00 89.56 264 GLY A N 1
ATOM 1965 C CA . GLY A 1 264 ? 1.046 7.447 -3.697 1.00 89.56 264 GLY A CA 1
ATOM 1966 C C . GLY A 1 264 ? 0.298 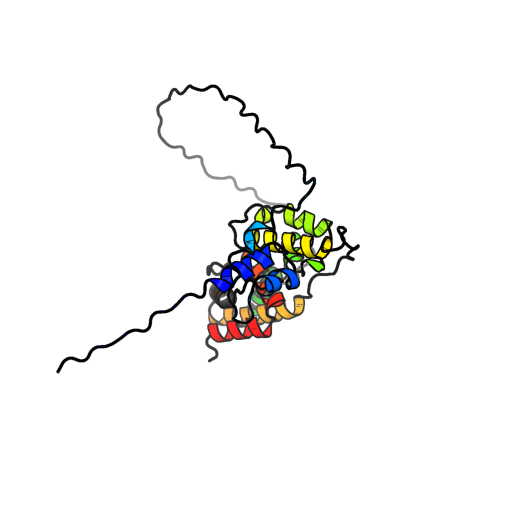8.759 -3.464 1.00 89.56 264 GLY A C 1
ATOM 1967 O O . GLY A 1 264 ? 0.306 9.622 -4.334 1.00 89.56 264 GLY A O 1
ATOM 1968 N N . PHE A 1 265 ? -0.344 8.929 -2.304 1.00 90.06 265 PHE A N 1
ATOM 1969 C CA . PHE A 1 265 ? -1.192 10.095 -2.011 1.00 90.06 265 PHE A CA 1
ATOM 1970 C C . PHE A 1 265 ? -0.662 10.986 -0.886 1.00 90.06 265 PHE A C 1
ATOM 1972 O O . PHE A 1 265 ? -1.145 12.110 -0.713 1.00 90.06 265 PHE A O 1
ATOM 1979 N N . GLY A 1 266 ? 0.303 10.497 -0.108 1.00 91.38 266 GLY A N 1
ATOM 1980 C CA . GLY A 1 266 ? 0.779 11.148 1.106 1.00 91.38 266 GLY A CA 1
ATOM 1981 C C . GLY A 1 266 ? -0.159 10.963 2.303 1.00 91.38 266 GLY A C 1
ATOM 1982 O O . GLY A 1 266 ? -1.365 10.733 2.170 1.00 91.38 266 GLY A O 1
ATOM 1983 N N . LEU A 1 267 ? 0.405 11.124 3.504 1.00 92.00 267 LEU A N 1
ATOM 1984 C CA . LEU A 1 267 ? -0.336 11.039 4.765 1.00 92.00 267 LEU A CA 1
ATOM 1985 C C . LEU A 1 267 ? -1.536 12.007 4.842 1.00 92.00 267 LEU A C 1
ATOM 1987 O O . LEU A 1 267 ? -2.609 11.546 5.223 1.00 92.00 267 LEU A O 1
ATOM 1991 N N . PRO A 1 268 ? -1.433 13.305 4.471 1.00 92.88 268 PRO A N 1
ATOM 1992 C CA . PRO A 1 268 ? -2.550 14.241 4.636 1.00 92.88 268 PRO A CA 1
ATOM 1993 C C . PRO A 1 268 ? -3.800 13.839 3.850 1.00 92.88 268 PRO A C 1
ATOM 1995 O O . PRO A 1 268 ? -4.916 14.016 4.329 1.00 92.88 268 PRO A O 1
ATOM 1998 N N . THR A 1 269 ? -3.623 13.268 2.657 1.00 92.31 269 THR A N 1
ATOM 1999 C CA . THR A 1 269 ? -4.737 12.818 1.817 1.00 92.31 269 THR A CA 1
ATOM 2000 C C . THR A 1 269 ? -5.439 11.616 2.439 1.00 92.31 269 THR A C 1
ATOM 2002 O O . THR A 1 269 ? -6.666 11.620 2.547 1.00 92.31 269 THR A O 1
ATOM 2005 N N . LEU A 1 270 ? -4.670 10.618 2.896 1.00 92.00 270 LEU A N 1
ATOM 2006 C CA . LEU A 1 270 ? -5.209 9.436 3.571 1.00 92.00 270 LEU A CA 1
ATOM 2007 C C . LEU A 1 270 ? -5.909 9.814 4.888 1.00 92.00 270 LEU A C 1
ATOM 2009 O O . LEU A 1 270 ? -7.024 9.360 5.146 1.00 92.00 270 LEU A O 1
ATOM 2013 N N . MET A 1 271 ? -5.308 10.699 5.683 1.00 92.94 271 MET A N 1
ATOM 2014 C CA . MET A 1 271 ? -5.916 11.208 6.914 1.00 92.94 271 MET A CA 1
ATOM 2015 C C . MET A 1 271 ? -7.194 12.000 6.631 1.00 92.94 271 MET A C 1
ATOM 2017 O O . MET A 1 271 ? -8.213 11.750 7.260 1.00 92.94 271 MET A O 1
ATOM 2021 N N . GLY A 1 272 ? -7.210 12.854 5.606 1.00 92.38 272 GLY A N 1
ATOM 2022 C CA . GLY A 1 272 ? -8.419 13.578 5.209 1.00 92.38 272 GLY A CA 1
ATOM 2023 C C . GLY A 1 272 ? -9.540 12.676 4.669 1.00 92.38 272 GLY A C 1
ATOM 2024 O O . GLY A 1 272 ? -10.720 13.017 4.770 1.00 92.38 272 GLY A O 1
ATOM 2025 N N . THR A 1 273 ? -9.231 11.514 4.077 1.00 92.31 273 THR A N 1
ATOM 2026 C CA . THR A 1 273 ? -10.256 10.487 3.796 1.00 92.31 273 THR A CA 1
ATOM 2027 C C . THR A 1 273 ? -10.749 9.810 5.067 1.00 92.31 273 THR A C 1
ATOM 2029 O O . THR A 1 273 ? -11.957 9.631 5.218 1.00 92.31 273 THR A O 1
ATOM 2032 N N . LEU A 1 274 ? -9.831 9.500 5.981 1.00 90.69 274 LEU A N 1
ATOM 2033 C CA . LEU A 1 274 ? -10.114 8.821 7.236 1.00 90.69 274 LEU A CA 1
ATOM 2034 C C . LEU A 1 274 ? -11.005 9.672 8.155 1.00 90.69 274 LEU A C 1
ATOM 2036 O O . LEU A 1 274 ? -12.041 9.206 8.617 1.00 90.69 274 LEU A O 1
ATOM 2040 N N . GLU A 1 275 ? -10.692 10.956 8.321 1.00 90.81 275 GLU A N 1
ATOM 2041 C CA . GLU A 1 275 ? -11.479 11.920 9.103 1.00 90.81 275 GLU A CA 1
ATOM 2042 C C . GLU A 1 275 ? -12.910 12.089 8.571 1.00 90.81 275 GLU A C 1
ATOM 2044 O O . GLU A 1 275 ? -13.873 12.126 9.345 1.00 90.81 275 GLU A O 1
ATOM 2049 N N . ARG A 1 276 ? -13.071 12.140 7.238 1.00 89.25 276 ARG A N 1
ATOM 2050 C CA . ARG A 1 276 ? -14.392 12.206 6.588 1.00 89.25 276 ARG A CA 1
ATOM 2051 C C . ARG A 1 276 ? -15.225 10.956 6.857 1.00 89.25 276 ARG A C 1
ATOM 2053 O O . ARG A 1 276 ? -16.428 11.067 7.068 1.00 89.25 276 ARG A O 1
ATOM 2060 N N . GLN A 1 277 ? -14.592 9.787 6.855 1.00 85.19 277 GLN A N 1
ATOM 2061 C CA . GLN A 1 277 ? -15.219 8.507 7.194 1.00 85.19 277 GLN A CA 1
ATOM 2062 C C . GLN A 1 277 ? -15.586 8.428 8.680 1.00 85.19 277 GLN A C 1
ATOM 2064 O O . GLN A 1 277 ? -16.672 7.970 9.034 1.00 85.19 277 GLN A O 1
ATOM 2069 N N . PHE A 1 278 ? -14.719 8.944 9.550 1.00 82.88 278 PHE A N 1
ATOM 2070 C CA . PHE A 1 278 ? -14.942 8.970 10.990 1.00 82.88 278 PHE A CA 1
ATOM 2071 C C . PHE A 1 278 ? -16.074 9.902 11.427 1.00 82.88 278 PHE A C 1
ATOM 2073 O O . PHE A 1 278 ? -16.639 9.684 12.504 1.00 82.88 278 PHE A O 1
ATOM 2080 N N . GLY A 1 279 ? -16.439 10.877 10.589 1.00 76.25 279 GLY A N 1
ATOM 2081 C CA . GLY A 1 279 ? -17.535 11.804 10.845 1.00 76.25 279 GLY A CA 1
ATOM 2082 C C . GLY A 1 279 ? -17.139 13.005 11.703 1.00 76.25 279 GLY A C 1
ATOM 2083 O O . GLY A 1 279 ? -17.990 13.531 12.411 1.00 76.25 279 GLY A O 1
ATOM 2084 N N . TYR A 1 280 ? -15.884 13.464 11.636 1.00 62.12 280 TYR A N 1
ATOM 2085 C CA . TYR A 1 280 ? -15.445 14.726 12.261 1.00 62.12 280 TYR A CA 1
ATOM 2086 C C . TYR A 1 280 ? -15.924 15.984 11.490 1.00 62.12 280 TYR A C 1
ATOM 2088 O O . TYR A 1 280 ? -15.253 17.015 11.493 1.00 62.12 280 TYR A O 1
ATOM 2096 N N . GLY A 1 281 ? -17.071 15.897 10.806 1.00 49.44 281 GLY A N 1
ATOM 2097 C CA . GLY A 1 281 ? -17.671 16.972 10.005 1.00 49.44 281 GLY A CA 1
ATOM 2098 C C . GLY A 1 281 ? -18.844 17.651 10.692 1.00 49.44 281 GLY A C 1
ATOM 2099 O O . GLY A 1 281 ? -19.649 16.930 11.323 1.00 49.44 281 GLY A O 1
#

Foldseek 3Di:
DDDDDDDDDDDDDPLVVVVVVCVVVVNDPVLVVVQAPPVRDGNPPSPPPVPPPDPDPDPPDPDPPPDDDDDDDDDDDDDDDDDDDDDDDDDDDDDDDDDDDDDDVPPDDDPLVVQLVVLLCLLVPDAPLLLLLLQDFLLQDDPVSLVSLCPDPLCVCCVALSVVSNVLSSVVNCCNQCPPPNGGDHHDHDGGDDCNVLSSVLSVQLSVVCVVPHNLVSQLLLLVLLQPFPCDCDPRRQRHAHRDDSGSDSDSNVSSRSSSCCSRPNSVSSVVSSCVSVPVD

Mean predicted aligned error: 17.58 Å

Solvent-accessible surface area (backbone atoms only — not comparable to full-atom values): 17831 Å² total; per-residue (Å²): 140,83,86,86,83,84,81,85,82,87,79,81,72,71,68,56,60,57,54,54,53,42,53,76,69,70,51,55,67,78,63,66,58,72,36,44,47,102,83,75,45,70,49,92,65,61,76,69,70,78,74,74,78,73,85,84,76,77,75,81,80,79,78,79,78,81,80,78,86,78,86,79,88,83,87,84,90,80,84,89,86,80,86,90,78,94,82,83,84,84,81,91,80,84,86,90,78,92,72,88,68,82,79,75,84,72,84,80,59,53,75,65,54,49,51,26,51,48,45,42,53,65,63,67,47,79,65,58,72,46,54,52,52,69,66,39,59,41,82,50,52,34,72,66,56,50,52,48,38,64,67,36,70,53,38,75,34,58,86,41,69,63,8,36,48,47,49,51,42,54,51,47,23,49,48,62,35,28,55,99,74,76,48,61,70,91,59,71,80,60,80,61,81,89,51,67,70,56,52,49,57,51,25,51,54,39,34,62,38,20,78,74,66,37,63,45,52,30,40,24,49,46,33,50,26,61,58,67,48,74,66,46,81,40,96,83,50,55,33,50,48,65,82,60,78,73,78,30,68,89,42,72,68,51,45,51,30,51,55,31,40,38,75,41,60,33,53,71,52,54,49,56,36,34,42,62,70,73,55,86,118